Protein AF-A0A558FIU9-F1 (afdb_monomer)

Organism: Haloferax volcanii (NCBI:txid2246)

Radius of gyration: 26.73 Å; Cα contacts (8 Å, |Δi|>4): 452; chains: 1; bounding box: 70×41×81 Å

Foldseek 3Di:
DFQKWWFQFWAKDFPCPDPVVVVVPDPRPIDTLDGTDTDTHHPPDDDDDDDDPSNNPVVVLCCLLVVPPTPDTWMAGPNRIPNPDDPVRSVVVCLVPFDQDPQLPVVADQPDALQRLLLVCCVVVVPQLADPQAAEEEDEAEEDDDPVQEAEGEDSNCCLPQNDDPRYRYWYWYWYADQLDIDIDTPPQKDKDWDFDDDVSDTRHIYIYIYGNDDPVVSSLSSSCVLCVVLPHHSVSNRPGPVVDDSSSVSSSSVSSSVSD

pLDDT: mean 88.23, std 10.39, range [52.72, 97.94]

Secondary structure (DSSP, 8-state):
-EEEEEEEEEEEEE----TTTTTTT----EEEEEEEEEEEEETT--------TTSSHHHHHHHHTTSS--SEEEEEETTEESTT--HHHHHHHGGG-----S-GGGGS-TTS-HHHHHHHHHHHTT--SS-TTPEEEEEEEEESS-GGGEEEEE-GGGHHHH--BTTEEEEEEEEEEETTEEEEE--TTEEEEEEEEEETTEEEEEEEEEEE-S-HHHHHHHHHHHHHHHTT--GGGTT--GGGS-HHHHHHHHHHHHTT-

Mean predicted aligned error: 9.6 Å

Sequence (261 aa):
TPLLEVDGMQKYYEQADGILDRFLGADDRSVKAVDGVDFTVYEGETLGLVGESGCGKSTAGRSLLHLTPPTGGRVVFSGTDLSGLDSDELRAMRRDMQMIFQDPMSSLDPRMTVGQTIREPLDVHDLPESDPNVRGEADVTVTGIDAERVSVTASDEIDAIVGSSNGVATAAVTVTVADGEVDVAVEERLRTEVEVEREGDVVSGVTVRVTPGDSTSERRRRRVHQLLDAVGLETGQYDRYPHELSGGQRQRVGIARALAV

Solvent-accessible surface area (backbone atoms only — not comparable to full-atom values): 14950 Å² total; per-residue (Å²): 122,59,39,34,42,33,44,44,31,20,32,65,42,78,58,81,62,53,83,69,40,71,72,68,71,60,76,83,57,60,46,73,43,33,80,54,46,70,53,74,41,45,78,95,62,84,88,84,91,83,76,64,91,86,68,19,65,72,56,48,60,35,26,72,72,54,76,46,65,55,74,38,60,43,41,29,48,74,82,41,63,56,83,80,49,54,76,67,56,49,54,59,57,43,53,82,53,73,76,83,59,97,63,40,61,85,71,59,62,76,88,37,28,48,41,53,56,31,36,44,52,30,68,76,65,69,50,71,59,34,62,90,76,33,42,31,36,61,50,76,46,67,41,74,59,65,61,94,37,50,48,74,47,33,38,42,55,32,30,65,75,73,36,69,57,97,47,35,14,66,43,60,34,39,40,39,37,56,98,68,42,80,50,76,48,60,57,93,59,49,35,78,48,77,49,76,42,64,63,85,77,43,74,66,33,39,40,38,41,38,36,59,52,62,51,73,70,56,38,45,52,48,44,40,41,52,36,32,48,76,56,74,40,65,67,88,47,35,81,36,39,59,88,82,46,54,74,71,56,42,43,34,48,39,50,29,30,47,71,48,92

Nearest PDB structures (foldseek):
  8j5t-assembly1_D  TM=8.531E-01  e=6.071E-10  Mycobacterium tuberculosis H37Rv
  5lj9-assembly3_C  TM=8.858E-01  e=1.096E-09  Escherichia coli K-12
  6cvl-assembly1_C  TM=9.078E-01  e=3.789E-09  Escherichia coli K-12
  7v8i-assembly1_F  TM=8.506E-01  e=2.662E-08  Escherichia coli K-12
  5lj7-assembly1_B  TM=8.501E-01  e=9.202E-08  Aggregatibacter actinomycetemcomitans

Structure (mmCIF, N/CA/C/O backbone):
data_AF-A0A558FIU9-F1
#
_entry.id   AF-A0A558FIU9-F1
#
loop_
_atom_site.group_PDB
_atom_site.id
_atom_site.type_symbol
_atom_site.label_atom_id
_atom_site.label_alt_id
_atom_site.label_comp_id
_atom_site.label_asym_id
_atom_site.label_entity_id
_atom_site.label_seq_id
_atom_site.pdbx_PDB_ins_code
_atom_site.Cartn_x
_atom_site.Cartn_y
_atom_site.Cartn_z
_atom_site.occupancy
_atom_site.B_iso_or_equiv
_atom_site.auth_seq_id
_atom_site.auth_comp_id
_atom_site.auth_asym_id
_atom_site.auth_atom_id
_atom_site.pdbx_PDB_model_num
ATOM 1 N N . THR A 1 1 ? 0.884 -21.248 -12.546 1.00 86.44 1 THR A N 1
ATOM 2 C CA . THR A 1 1 ? 1.107 -20.646 -13.880 1.00 86.44 1 THR A CA 1
ATOM 3 C C . THR A 1 1 ? 2.274 -19.688 -13.772 1.00 86.44 1 THR A C 1
ATOM 5 O O . THR A 1 1 ? 2.570 -19.284 -12.650 1.00 86.44 1 THR A O 1
ATOM 8 N N . PRO A 1 2 ? 2.989 -19.378 -14.860 1.00 94.62 2 PRO A N 1
ATOM 9 C CA . PRO A 1 2 ? 3.995 -18.323 -14.833 1.00 94.62 2 PRO A CA 1
ATOM 10 C C . PRO A 1 2 ? 3.417 -16.981 -14.379 1.00 94.62 2 PRO A C 1
ATOM 12 O O . PRO A 1 2 ? 2.263 -16.675 -14.683 1.00 94.62 2 PRO A O 1
ATOM 15 N N . LEU A 1 3 ? 4.225 -16.191 -13.672 1.00 95.75 3 LEU A N 1
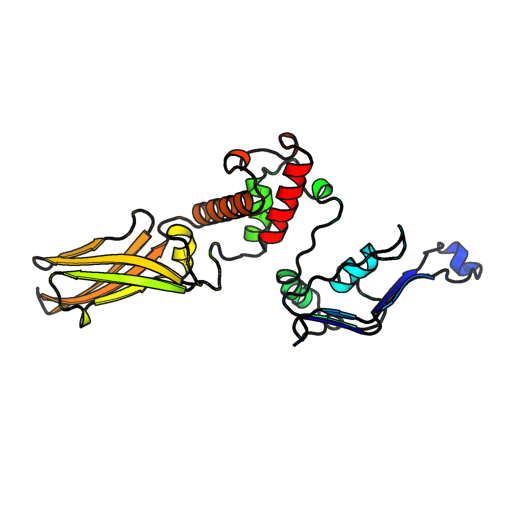ATOM 16 C CA . LEU A 1 3 ? 3.906 -14.799 -13.357 1.00 95.75 3 LEU A CA 1
ATOM 17 C C . LEU A 1 3 ? 4.276 -13.887 -14.534 1.00 95.75 3 LEU A C 1
ATOM 19 O O . LEU A 1 3 ? 3.525 -12.977 -14.868 1.00 95.75 3 LEU A O 1
ATOM 23 N N . LEU A 1 4 ? 5.418 -14.146 -15.176 1.00 96.62 4 LEU A N 1
ATOM 24 C CA . LEU A 1 4 ? 5.911 -13.400 -16.333 1.00 96.62 4 LEU A CA 1
ATOM 25 C C . LEU A 1 4 ? 6.386 -14.374 -17.415 1.00 96.62 4 LEU A C 1
ATOM 27 O O . LEU A 1 4 ? 7.194 -15.258 -17.131 1.00 96.62 4 LEU A O 1
ATOM 31 N N . GLU A 1 5 ? 5.940 -14.174 -18.651 1.00 97.31 5 GLU A N 1
ATOM 32 C CA . GLU A 1 5 ? 6.426 -14.881 -19.842 1.00 97.31 5 GLU A CA 1
ATOM 33 C C . GLU A 1 5 ? 6.885 -13.857 -20.880 1.00 97.31 5 GLU A C 1
ATOM 35 O O . GLU A 1 5 ? 6.201 -12.866 -21.147 1.00 97.31 5 GLU A O 1
ATOM 40 N N . VAL A 1 6 ? 8.070 -14.074 -21.440 1.00 97.25 6 VAL A N 1
ATOM 41 C CA . VAL A 1 6 ? 8.692 -13.198 -22.429 1.00 97.25 6 VAL A CA 1
ATOM 42 C C . VAL A 1 6 ? 9.087 -14.061 -23.612 1.00 97.25 6 VAL A C 1
ATOM 44 O O . VAL A 1 6 ? 9.920 -14.949 -23.447 1.00 97.25 6 VAL A O 1
ATOM 47 N N . ASP A 1 7 ? 8.509 -13.775 -24.778 1.00 96.75 7 ASP A N 1
ATOM 48 C CA . ASP A 1 7 ? 8.719 -14.542 -26.007 1.00 96.75 7 ASP A CA 1
ATOM 49 C C . ASP A 1 7 ? 9.281 -13.624 -27.098 1.00 96.75 7 ASP A C 1
ATOM 51 O O . ASP A 1 7 ? 8.610 -12.700 -27.575 1.00 96.75 7 ASP A O 1
ATOM 55 N N . GLY A 1 8 ? 10.528 -13.860 -27.497 1.00 97.00 8 GLY A N 1
ATOM 56 C CA . GLY A 1 8 ? 11.208 -13.160 -28.579 1.00 97.00 8 GLY A CA 1
ATOM 57 C C . GLY A 1 8 ? 11.239 -11.640 -28.418 1.00 97.00 8 GLY A C 1
ATOM 58 O O . GLY A 1 8 ? 11.217 -10.930 -29.425 1.00 97.00 8 GLY A O 1
ATOM 59 N N . MET A 1 9 ? 11.259 -11.113 -27.186 1.00 96.56 9 MET A N 1
ATOM 60 C CA . MET A 1 9 ? 11.147 -9.670 -26.953 1.00 96.56 9 MET A CA 1
ATOM 61 C C . MET A 1 9 ? 12.322 -8.925 -27.591 1.00 96.56 9 MET A C 1
ATOM 63 O O . MET A 1 9 ? 13.493 -9.244 -27.374 1.00 96.56 9 MET A O 1
ATOM 67 N N . GLN A 1 10 ? 12.000 -7.890 -28.362 1.00 96.31 10 GLN A N 1
ATOM 68 C CA . GLN A 1 10 ? 12.958 -7.045 -29.063 1.00 96.31 10 GLN A CA 1
ATOM 69 C C . GLN A 1 10 ? 12.743 -5.584 -28.695 1.00 96.31 10 GLN A C 1
ATOM 71 O O . GLN A 1 10 ? 11.614 -5.111 -28.573 1.00 96.31 10 GLN A O 1
ATOM 76 N N . LYS A 1 11 ? 13.839 -4.838 -28.579 1.00 95.38 11 LYS A N 1
ATOM 77 C CA . LYS A 1 11 ? 13.802 -3.382 -28.517 1.00 95.38 11 LYS A CA 1
ATOM 78 C C . LYS A 1 11 ? 14.950 -2.799 -29.311 1.00 95.38 11 LYS A C 1
ATOM 80 O O . LYS A 1 11 ? 16.101 -2.813 -28.868 1.00 95.38 11 LYS A O 1
ATOM 85 N N . TYR A 1 12 ? 14.616 -2.244 -30.465 1.00 93.94 12 TYR A N 1
ATOM 86 C CA . TYR A 1 12 ? 15.553 -1.513 -31.304 1.00 93.94 12 TYR A CA 1
ATOM 87 C C . TYR A 1 12 ? 15.286 -0.009 -31.205 1.00 93.94 12 TYR A C 1
ATOM 89 O O . TYR A 1 12 ? 14.144 0.427 -31.043 1.00 93.94 12 TYR A O 1
ATOM 97 N N . TYR A 1 13 ? 16.353 0.781 -31.259 1.00 89.88 13 TYR A N 1
ATOM 98 C CA . TYR A 1 13 ? 16.284 2.235 -31.329 1.00 89.88 13 TYR A CA 1
ATOM 99 C C . TYR A 1 13 ? 16.812 2.694 -32.677 1.00 89.88 13 TYR A C 1
ATOM 101 O O . TYR A 1 13 ? 17.910 2.311 -33.077 1.00 89.88 13 TYR A O 1
ATOM 109 N N . GLU A 1 14 ? 16.050 3.538 -33.357 1.00 81.62 14 GLU A N 1
ATOM 110 C CA . GLU A 1 14 ? 16.531 4.233 -34.543 1.00 81.62 14 GLU A CA 1
ATOM 111 C C . GLU A 1 14 ? 17.483 5.343 -34.094 1.00 81.62 14 GLU A C 1
ATOM 113 O O . GLU A 1 14 ? 17.124 6.207 -33.287 1.00 81.62 14 GLU A O 1
ATOM 118 N N . GLN A 1 15 ? 18.721 5.312 -34.583 1.00 66.38 15 GLN A N 1
ATOM 119 C CA . GLN A 1 15 ? 19.603 6.459 -34.462 1.00 66.38 15 GLN A CA 1
ATOM 120 C C . GLN A 1 15 ? 19.112 7.476 -35.490 1.00 66.38 15 GLN A C 1
ATOM 122 O O . GLN A 1 15 ? 19.323 7.307 -36.685 1.00 66.38 15 GLN A O 1
ATOM 127 N N . ALA A 1 16 ? 18.368 8.484 -35.033 1.00 53.09 16 ALA A N 1
ATOM 128 C CA . ALA A 1 16 ? 17.904 9.562 -35.891 1.00 53.09 16 ALA A CA 1
ATOM 129 C C . ALA A 1 16 ? 19.104 10.402 -36.350 1.00 53.09 16 ALA A C 1
ATOM 131 O O . ALA A 1 16 ? 19.407 11.445 -35.772 1.00 53.09 16 ALA A O 1
ATOM 132 N N . ASP A 1 17 ? 19.780 9.948 -37.396 1.00 52.72 17 ASP A N 1
ATOM 133 C CA . ASP A 1 17 ? 20.582 10.824 -38.226 1.00 52.72 17 ASP A CA 1
ATOM 134 C C . ASP A 1 17 ? 19.582 11.762 -38.939 1.00 52.72 17 ASP A C 1
ATOM 136 O O . ASP A 1 17 ? 18.558 11.332 -39.479 1.00 52.72 17 ASP A O 1
ATOM 140 N N . GLY A 1 18 ? 19.772 13.077 -38.780 1.00 59.41 18 GLY A N 1
ATOM 141 C CA . GLY A 1 18 ? 18.768 14.098 -39.103 1.00 59.41 18 GLY A CA 1
ATOM 142 C C . GLY A 1 18 ? 18.252 14.058 -40.550 1.00 59.41 18 GLY A C 1
ATOM 143 O O . GLY A 1 18 ? 18.749 13.334 -41.403 1.00 59.41 18 GLY A O 1
ATOM 144 N N . ILE A 1 19 ? 17.271 14.913 -40.865 1.00 58.56 19 ILE A N 1
ATOM 145 C CA . ILE A 1 19 ? 16.606 15.002 -42.189 1.00 58.56 19 ILE A CA 1
ATOM 146 C C . ILE A 1 19 ? 17.603 15.037 -43.375 1.00 58.56 19 ILE A C 1
ATOM 148 O O . ILE A 1 19 ? 17.280 14.567 -44.463 1.00 58.56 19 ILE A O 1
ATOM 152 N N . LEU A 1 20 ? 18.815 15.561 -43.156 1.00 58.09 20 LEU A N 1
ATOM 153 C CA . LEU A 1 20 ? 19.912 15.615 -44.127 1.00 58.09 20 LEU A CA 1
ATOM 154 C C . LEU A 1 20 ? 20.539 14.246 -44.461 1.00 58.09 20 LEU A C 1
ATOM 156 O O . LEU A 1 20 ? 20.855 14.017 -45.624 1.00 58.09 20 LEU A O 1
ATOM 160 N N . ASP A 1 21 ? 20.683 13.333 -43.497 1.00 56.09 21 ASP A N 1
ATOM 161 C CA . ASP A 1 21 ? 21.307 12.013 -43.712 1.00 56.09 21 ASP A CA 1
ATOM 162 C C . ASP A 1 21 ? 20.339 11.028 -44.381 1.00 56.09 21 ASP A C 1
ATOM 164 O O . ASP A 1 21 ? 20.722 10.254 -45.261 1.00 56.09 21 ASP A O 1
ATOM 168 N N . ARG A 1 22 ? 19.038 11.167 -44.084 1.00 56.19 22 ARG A N 1
ATOM 169 C CA . ARG A 1 22 ? 17.954 10.454 -44.782 1.00 56.19 22 ARG A CA 1
ATOM 170 C C . ARG A 1 22 ? 17.906 10.790 -46.283 1.00 56.19 22 ARG A C 1
ATOM 172 O O . ARG A 1 22 ? 17.421 9.993 -47.079 1.00 56.19 22 ARG A O 1
ATOM 179 N N . PHE A 1 23 ? 18.420 11.961 -46.673 1.00 55.62 23 PHE A N 1
ATOM 180 C CA . PHE A 1 23 ? 18.530 12.399 -48.069 1.00 55.62 23 PHE A CA 1
ATOM 181 C C . PHE A 1 23 ? 19.811 11.897 -48.762 1.00 55.62 23 PHE A C 1
ATOM 183 O O . PHE A 1 23 ? 19.876 11.892 -49.990 1.00 55.62 23 PHE A O 1
ATOM 190 N N . LEU A 1 24 ? 20.822 11.474 -47.993 1.00 58.78 24 LEU A N 1
ATOM 191 C CA . LEU A 1 24 ? 22.137 11.051 -48.491 1.00 58.78 24 LEU A CA 1
ATOM 192 C C . LEU A 1 24 ? 22.348 9.528 -48.481 1.00 58.78 24 LEU A C 1
ATOM 194 O O . LEU A 1 24 ? 23.422 9.066 -48.859 1.00 58.78 24 LEU A O 1
ATOM 198 N N . GLY A 1 25 ? 21.322 8.743 -48.136 1.00 53.69 25 GLY A N 1
ATOM 199 C CA . GLY A 1 25 ? 21.377 7.280 -48.210 1.00 53.69 25 GLY A CA 1
ATOM 200 C C . GLY A 1 25 ? 22.312 6.647 -47.179 1.00 53.69 25 GLY A C 1
ATOM 201 O O . GLY A 1 25 ? 22.862 5.581 -47.445 1.00 53.69 25 GLY A O 1
ATOM 202 N N . ALA A 1 26 ? 22.515 7.298 -46.029 1.00 53.75 26 ALA A N 1
ATOM 203 C CA . ALA A 1 26 ? 23.184 6.671 -44.898 1.00 53.75 26 ALA A CA 1
ATOM 204 C C . ALA A 1 26 ? 22.306 5.523 -44.369 1.00 53.75 26 ALA A C 1
ATOM 206 O O . ALA A 1 26 ? 21.113 5.717 -44.135 1.00 53.75 26 ALA A O 1
ATOM 207 N N . ASP A 1 27 ? 22.890 4.329 -44.229 1.00 54.09 27 ASP A N 1
ATOM 208 C CA . ASP A 1 27 ? 22.218 3.152 -43.675 1.00 54.09 27 ASP A CA 1
ATOM 209 C C . ASP A 1 27 ? 21.568 3.496 -42.324 1.00 54.09 27 ASP A C 1
ATOM 211 O O . ASP A 1 27 ? 22.232 4.053 -41.447 1.00 54.09 27 ASP A O 1
ATOM 215 N N . ASP A 1 28 ? 20.287 3.146 -42.151 1.00 54.53 28 ASP A N 1
ATOM 216 C CA . ASP A 1 28 ? 19.560 3.241 -40.879 1.00 54.53 28 ASP A CA 1
ATOM 217 C C . ASP A 1 28 ? 20.324 2.441 -39.814 1.00 54.53 28 ASP A C 1
ATOM 219 O O . ASP A 1 28 ? 20.193 1.218 -39.685 1.00 54.53 28 ASP A O 1
ATOM 223 N N . ARG A 1 29 ? 21.180 3.116 -39.045 1.00 58.88 29 ARG A N 1
ATOM 224 C CA . ARG A 1 29 ? 21.946 2.491 -37.965 1.00 58.88 29 ARG A CA 1
ATOM 225 C C . ARG A 1 29 ? 21.014 2.267 -36.778 1.00 58.88 29 ARG A C 1
ATOM 227 O O . ARG A 1 29 ? 20.998 3.025 -35.814 1.00 58.88 29 ARG A O 1
ATOM 234 N N . SER A 1 30 ? 20.206 1.211 -36.847 1.00 71.88 30 SER A N 1
ATOM 235 C CA . SER A 1 30 ? 19.377 0.779 -35.724 1.00 71.88 30 SER A CA 1
ATOM 236 C C . SER A 1 30 ? 20.257 0.168 -34.630 1.00 71.88 30 SER A C 1
ATOM 238 O O . SER A 1 30 ? 20.997 -0.789 -34.878 1.00 71.88 30 SER A O 1
ATOM 240 N N . VAL A 1 31 ? 20.163 0.679 -33.405 1.00 87.00 31 VAL A N 1
ATOM 241 C CA . VAL A 1 31 ? 20.814 0.084 -32.235 1.00 87.00 31 VAL A CA 1
ATOM 242 C C . VAL A 1 31 ? 19.902 -0.995 -31.667 1.00 87.00 31 VAL A C 1
ATOM 244 O O . VAL A 1 31 ? 18.823 -0.707 -31.144 1.00 87.00 31 VAL A O 1
ATOM 247 N N . LYS A 1 32 ? 20.354 -2.247 -31.734 1.00 91.38 32 LYS A N 1
ATOM 248 C CA . LYS A 1 32 ? 19.662 -3.386 -31.132 1.00 91.38 32 LYS A CA 1
ATOM 249 C C . LYS A 1 32 ? 19.936 -3.447 -29.631 1.00 91.38 32 LYS A C 1
ATOM 251 O O . LYS A 1 32 ? 20.933 -4.018 -29.203 1.00 91.38 32 LYS A O 1
ATOM 256 N N . ALA A 1 33 ? 19.077 -2.829 -28.828 1.00 93.06 33 ALA A N 1
ATOM 257 C CA . ALA A 1 33 ? 19.259 -2.807 -27.378 1.00 93.06 33 ALA A CA 1
ATOM 258 C C . ALA A 1 33 ? 18.770 -4.094 -26.696 1.00 93.06 33 ALA A C 1
ATOM 260 O O . ALA A 1 33 ? 19.326 -4.486 -25.676 1.00 93.06 33 ALA A O 1
ATOM 261 N N . VAL A 1 34 ? 17.750 -4.749 -27.252 1.00 95.12 34 VAL A N 1
ATOM 262 C CA . VAL A 1 34 ? 17.312 -6.103 -26.881 1.00 95.12 34 VAL A CA 1
ATOM 263 C C . VAL A 1 34 ? 16.971 -6.841 -28.171 1.00 95.12 34 VAL A C 1
ATOM 265 O O . VAL A 1 34 ? 16.271 -6.272 -29.009 1.00 95.12 34 VAL A O 1
ATOM 268 N N . ASP A 1 35 ? 17.462 -8.067 -28.350 1.00 95.62 35 ASP A N 1
ATOM 269 C CA . ASP A 1 35 ? 17.324 -8.814 -29.605 1.00 95.62 35 ASP A CA 1
ATOM 270 C C . ASP A 1 35 ? 16.856 -10.256 -29.368 1.00 95.62 35 ASP A C 1
ATOM 272 O O . ASP A 1 35 ? 17.677 -11.160 -29.259 1.00 95.62 35 ASP A O 1
ATOM 276 N N . GLY A 1 36 ? 15.538 -10.454 -29.270 1.00 95.00 36 GLY A N 1
ATOM 277 C CA . GLY A 1 36 ? 14.917 -11.781 -29.244 1.00 95.00 36 GLY A CA 1
ATOM 278 C C . GLY A 1 36 ? 15.196 -12.548 -27.956 1.00 95.00 36 GLY A C 1
ATOM 279 O O . GLY A 1 36 ? 15.758 -13.635 -28.009 1.00 95.00 36 GLY A O 1
ATOM 280 N N . VAL A 1 37 ? 14.862 -11.960 -26.801 1.00 95.69 37 VAL A N 1
ATOM 281 C CA . VAL A 1 37 ? 15.047 -12.628 -25.502 1.00 95.69 37 VAL A CA 1
ATOM 282 C C . VAL A 1 37 ? 13.814 -13.437 -25.109 1.00 95.69 37 VAL A C 1
ATOM 284 O O . VAL A 1 37 ? 12.695 -12.933 -25.211 1.00 95.69 37 VAL A O 1
ATOM 287 N N . ASP A 1 38 ? 14.054 -14.651 -24.609 1.00 96.62 38 ASP A N 1
ATOM 288 C CA . ASP A 1 38 ? 13.037 -15.594 -24.145 1.00 96.62 38 ASP A CA 1
ATOM 289 C C . ASP A 1 38 ? 13.315 -15.998 -22.695 1.00 96.62 38 ASP A C 1
ATOM 291 O O . ASP A 1 38 ? 14.415 -16.468 -22.384 1.00 96.62 38 ASP A O 1
ATOM 295 N N . PHE A 1 39 ? 12.344 -15.816 -21.799 1.00 96.69 39 PHE A N 1
ATOM 296 C CA . PHE A 1 39 ? 12.414 -16.349 -20.436 1.00 96.69 39 PHE A CA 1
ATOM 297 C C . PHE A 1 39 ? 11.054 -16.328 -19.733 1.00 96.69 39 PHE A C 1
ATOM 299 O O . PHE A 1 39 ? 10.122 -15.627 -20.125 1.00 96.69 39 PHE A O 1
ATOM 306 N N . THR A 1 40 ? 10.975 -17.074 -18.636 1.00 97.38 40 THR A N 1
ATOM 307 C CA . THR A 1 40 ? 9.788 -17.191 -17.791 1.00 97.38 40 THR A CA 1
ATOM 308 C C . THR A 1 40 ? 10.181 -16.970 -16.336 1.00 97.38 40 THR A C 1
ATOM 310 O O . THR A 1 40 ? 11.264 -17.390 -15.933 1.00 97.38 40 THR A O 1
ATOM 313 N N . VAL A 1 41 ? 9.314 -16.327 -15.555 1.00 96.94 41 VAL A N 1
ATOM 314 C CA . VAL A 1 41 ? 9.465 -16.175 -14.101 1.00 96.94 41 VAL A CA 1
ATOM 315 C C . VAL A 1 41 ? 8.198 -16.680 -13.425 1.00 96.94 41 VAL A C 1
ATOM 317 O O . VAL A 1 41 ? 7.089 -16.278 -13.788 1.00 96.94 41 VAL A O 1
ATOM 320 N N . TYR A 1 42 ? 8.355 -17.567 -12.448 1.00 97.00 42 TYR A N 1
ATOM 321 C CA . TYR A 1 42 ? 7.253 -18.087 -11.641 1.00 97.00 42 TYR A CA 1
ATOM 322 C C . TYR A 1 42 ? 7.047 -17.266 -10.364 1.00 97.00 42 TYR A C 1
ATOM 324 O O . TYR A 1 42 ? 7.919 -16.524 -9.916 1.00 97.00 42 TYR A O 1
ATOM 332 N N . GLU A 1 43 ? 5.871 -17.397 -9.757 1.00 94.25 43 GLU A N 1
ATOM 333 C CA . GLU A 1 43 ? 5.586 -16.773 -8.465 1.00 94.25 43 GLU A CA 1
ATOM 334 C C . GLU A 1 43 ? 6.579 -17.250 -7.388 1.00 94.25 43 GLU A C 1
ATOM 336 O O . GLU A 1 43 ? 6.896 -18.437 -7.294 1.00 94.25 43 GLU A O 1
ATOM 341 N N . GLY A 1 44 ? 7.107 -16.310 -6.599 1.00 92.81 44 GLY A N 1
ATOM 342 C CA . GLY A 1 44 ? 8.146 -16.573 -5.595 1.00 92.81 44 GLY A CA 1
ATOM 343 C C . GLY A 1 44 ? 9.566 -16.736 -6.156 1.00 92.81 44 GLY A C 1
ATOM 344 O O . GLY A 1 44 ? 10.513 -16.879 -5.381 1.00 92.81 44 GLY A O 1
ATOM 345 N N . GLU A 1 45 ? 9.750 -16.691 -7.478 1.00 95.81 45 GLU A N 1
ATOM 346 C CA . GLU A 1 45 ? 11.065 -16.774 -8.110 1.00 95.81 45 GLU A CA 1
ATOM 347 C C . GLU A 1 45 ? 11.758 -15.405 -8.166 1.00 95.81 45 GLU A C 1
ATOM 349 O O . GLU A 1 45 ? 11.138 -14.364 -8.379 1.00 95.81 45 GLU A O 1
ATOM 354 N N . THR A 1 46 ? 13.081 -15.397 -7.993 1.00 94.44 46 THR A N 1
ATOM 355 C CA . THR A 1 46 ? 13.908 -14.195 -8.153 1.00 94.44 46 THR A CA 1
ATOM 356 C C . THR A 1 46 ? 14.797 -14.333 -9.383 1.00 94.44 46 THR A C 1
ATOM 358 O O . THR A 1 46 ? 15.715 -15.153 -9.399 1.00 94.44 46 THR A O 1
ATOM 361 N N . LEU A 1 47 ? 14.572 -13.488 -10.393 1.00 93.56 47 LEU A N 1
ATOM 362 C CA . LEU A 1 47 ? 15.390 -13.432 -11.605 1.00 93.56 47 LEU A CA 1
ATOM 363 C C . LEU A 1 47 ? 16.454 -12.328 -11.509 1.00 93.56 47 LEU A C 1
ATOM 365 O O . LEU A 1 47 ? 16.139 -11.149 -11.349 1.00 93.56 47 LEU A O 1
ATOM 369 N N . GLY A 1 48 ? 17.724 -12.702 -11.676 1.00 94.19 48 GLY A N 1
ATOM 370 C CA . GLY A 1 48 ? 18.842 -11.763 -11.782 1.00 94.19 48 GLY A CA 1
ATOM 371 C C . GLY A 1 48 ? 19.313 -11.587 -13.225 1.00 94.19 48 GLY A C 1
ATOM 372 O O . GLY A 1 48 ? 19.798 -12.538 -13.832 1.00 94.19 48 GLY A O 1
ATOM 373 N N . LEU A 1 49 ? 19.246 -10.363 -13.761 1.00 91.56 49 LEU A N 1
ATOM 374 C CA . LEU A 1 49 ? 19.793 -10.031 -15.082 1.00 91.56 49 LEU A CA 1
ATOM 375 C C . LEU A 1 49 ? 21.163 -9.348 -14.952 1.00 91.56 49 LEU A C 1
ATOM 377 O O . LEU A 1 49 ? 21.263 -8.200 -14.512 1.00 91.56 49 LEU A O 1
ATOM 381 N N . VAL A 1 50 ? 22.224 -10.038 -15.372 1.00 93.50 50 VAL A N 1
ATOM 382 C CA . VAL A 1 50 ? 23.617 -9.572 -15.264 1.00 93.50 50 VAL A CA 1
ATOM 383 C C . VAL A 1 50 ? 24.237 -9.407 -16.650 1.00 93.50 50 VAL A C 1
ATOM 385 O O . VAL A 1 50 ? 23.901 -10.115 -17.591 1.00 93.50 50 VAL A O 1
ATOM 388 N N . GLY A 1 51 ? 25.145 -8.444 -16.785 1.00 91.94 51 GLY A N 1
ATOM 389 C CA . GLY A 1 51 ? 25.878 -8.182 -18.020 1.00 91.94 51 GLY A CA 1
ATOM 390 C C . GLY A 1 51 ? 26.627 -6.856 -17.953 1.00 91.94 51 GLY A C 1
ATOM 391 O O . GLY A 1 51 ? 26.401 -6.052 -17.043 1.00 91.94 51 GLY A O 1
ATOM 392 N N . GLU A 1 52 ? 27.497 -6.602 -18.924 1.00 95.25 52 GLU A N 1
ATOM 393 C CA . GLU A 1 52 ? 28.332 -5.397 -18.987 1.00 95.25 52 GLU A CA 1
ATOM 394 C C . GLU A 1 52 ? 27.514 -4.100 -19.114 1.00 95.25 52 GLU A C 1
ATOM 396 O O . GLU A 1 52 ? 26.336 -4.101 -19.486 1.00 95.25 52 GLU A O 1
ATOM 401 N N . SER A 1 53 ? 28.113 -2.957 -18.772 1.00 90.50 53 SER A N 1
ATOM 402 C CA . SER A 1 53 ? 27.455 -1.661 -18.982 1.00 90.50 53 SER A CA 1
ATOM 403 C C . SER A 1 53 ? 27.098 -1.487 -20.463 1.00 90.50 53 SER A C 1
ATOM 405 O O . SER A 1 53 ? 27.919 -1.751 -21.332 1.00 90.50 53 SER A O 1
ATOM 407 N N . GLY A 1 54 ? 25.862 -1.076 -20.756 1.00 87.00 54 GLY A N 1
ATOM 408 C CA . GLY A 1 54 ? 25.389 -0.900 -22.133 1.00 87.00 54 GLY A CA 1
ATOM 409 C C . GLY A 1 54 ? 24.843 -2.154 -22.828 1.00 87.00 54 GLY A C 1
ATOM 410 O O . GLY A 1 54 ? 24.281 -2.020 -23.906 1.00 87.00 54 GLY A O 1
ATOM 411 N N . CYS A 1 55 ? 24.878 -3.344 -22.216 1.00 90.44 55 CYS A N 1
ATOM 412 C CA . CYS A 1 55 ? 24.361 -4.573 -22.846 1.00 90.44 55 CYS A CA 1
ATOM 413 C C . CYS A 1 55 ? 22.820 -4.685 -22.927 1.00 90.44 55 CYS A C 1
ATOM 415 O O . CYS A 1 55 ? 22.301 -5.754 -23.223 1.00 90.44 55 CYS A O 1
ATOM 417 N N . GLY A 1 56 ? 22.076 -3.619 -22.602 1.00 92.06 56 GLY A N 1
ATOM 418 C CA . GLY A 1 56 ? 20.614 -3.593 -22.747 1.00 92.06 56 GLY A CA 1
ATOM 419 C C . GLY A 1 56 ? 19.782 -3.917 -21.501 1.00 92.06 56 GLY A C 1
ATOM 420 O O . GLY A 1 56 ? 18.565 -3.817 -21.570 1.00 92.06 56 GLY A O 1
ATOM 421 N N . LYS A 1 57 ? 20.377 -4.217 -20.335 1.00 94.50 57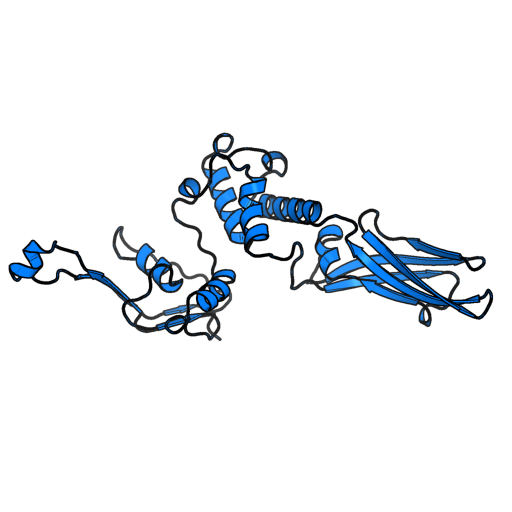 LYS A N 1
ATOM 422 C CA . LYS A 1 57 ? 19.628 -4.584 -19.102 1.00 94.50 57 LYS A CA 1
ATOM 423 C C . LYS A 1 57 ? 18.518 -3.601 -18.724 1.00 94.50 57 LYS A C 1
ATOM 425 O O . LYS A 1 57 ? 17.377 -3.993 -18.507 1.00 94.50 57 LYS A O 1
ATOM 430 N N . SER A 1 58 ? 18.850 -2.311 -18.659 1.00 92.00 58 SER A N 1
ATOM 431 C CA . SER A 1 58 ? 17.885 -1.267 -18.295 1.00 92.00 58 SER A CA 1
ATOM 432 C C . SER A 1 58 ? 16.818 -1.072 -19.372 1.00 92.00 58 SER A C 1
ATOM 434 O O . SER A 1 58 ? 15.702 -0.669 -19.056 1.00 92.00 58 SER A O 1
ATOM 436 N N . THR A 1 59 ? 17.149 -1.357 -20.635 1.00 93.88 59 THR A N 1
ATOM 437 C CA . THR A 1 59 ? 16.185 -1.363 -21.739 1.00 93.88 59 THR A CA 1
ATOM 438 C C . THR A 1 59 ? 15.241 -2.549 -21.616 1.00 93.88 59 THR A C 1
ATOM 440 O O . THR A 1 59 ? 14.033 -2.350 -21.690 1.00 93.88 59 THR A O 1
ATOM 443 N N . ALA A 1 60 ? 15.765 -3.751 -21.363 1.00 94.31 60 ALA A N 1
ATOM 444 C CA . ALA A 1 60 ? 14.970 -4.950 -21.131 1.00 94.31 60 ALA A CA 1
ATOM 445 C C . ALA A 1 60 ? 13.994 -4.727 -19.971 1.00 94.31 60 ALA A C 1
ATOM 447 O O . ALA A 1 60 ? 12.791 -4.803 -20.184 1.00 94.31 60 ALA A O 1
ATOM 448 N N . GLY A 1 61 ? 14.481 -4.304 -18.798 1.00 93.25 61 GLY A N 1
ATOM 449 C CA . GLY A 1 61 ? 13.631 -4.028 -17.633 1.00 93.25 61 GLY A CA 1
ATOM 450 C C . GLY A 1 61 ? 12.508 -3.019 -17.908 1.00 93.25 61 GLY A C 1
ATOM 451 O O . GLY A 1 61 ? 11.362 -3.262 -17.551 1.00 93.25 61 GLY A O 1
ATOM 452 N N . ARG A 1 62 ? 12.796 -1.911 -18.607 1.00 93.12 62 ARG A N 1
ATOM 453 C CA . ARG A 1 62 ? 11.762 -0.927 -18.992 1.00 93.12 62 ARG A CA 1
ATOM 454 C C . ARG A 1 62 ? 10.788 -1.451 -20.050 1.00 93.12 62 ARG A C 1
ATOM 456 O O . ARG A 1 62 ? 9.637 -1.017 -20.064 1.00 93.12 62 ARG A O 1
ATOM 463 N N . SER A 1 63 ? 11.245 -2.333 -20.935 1.00 94.06 63 SER A N 1
ATOM 464 C CA . SER A 1 63 ? 1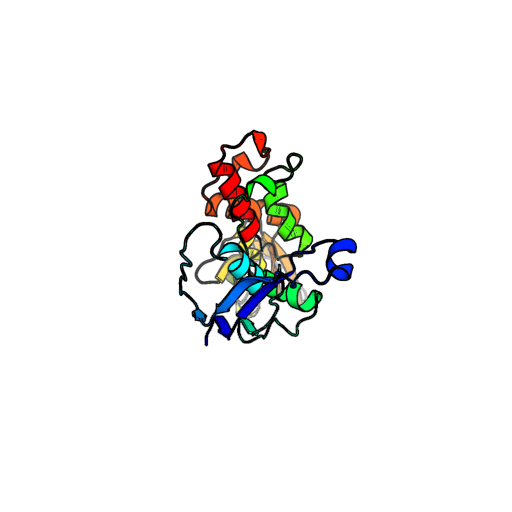0.417 -2.912 -22.000 1.00 94.06 63 SER A CA 1
ATOM 465 C C . SER A 1 63 ? 9.438 -3.945 -21.452 1.00 94.06 63 SER A C 1
ATOM 467 O O . SER A 1 63 ? 8.283 -3.935 -21.862 1.00 94.06 63 SER A O 1
ATOM 469 N N . LEU A 1 64 ? 9.849 -4.736 -20.452 1.00 93.06 64 LEU A N 1
ATOM 470 C CA . LEU A 1 64 ? 8.962 -5.664 -19.735 1.00 93.06 64 LEU A CA 1
ATOM 471 C C . LEU A 1 64 ? 7.740 -4.942 -19.153 1.00 93.06 64 LEU A C 1
ATOM 473 O O . LEU A 1 64 ? 6.612 -5.393 -19.300 1.00 93.06 64 LEU A O 1
ATOM 477 N N . LEU A 1 65 ? 7.961 -3.765 -18.563 1.00 90.94 65 LEU A N 1
ATOM 478 C CA . LEU A 1 65 ? 6.911 -2.936 -17.960 1.00 90.94 65 LEU A CA 1
ATOM 479 C C . LEU A 1 65 ? 6.153 -2.049 -18.967 1.00 90.94 65 LEU A C 1
ATOM 481 O O . LEU A 1 65 ? 5.364 -1.182 -18.572 1.00 90.94 65 LEU A O 1
ATOM 485 N N . HIS A 1 66 ? 6.453 -2.179 -20.264 1.00 92.06 66 HIS A N 1
ATOM 486 C CA . HIS A 1 66 ? 5.937 -1.306 -21.322 1.00 92.06 66 HIS A CA 1
ATOM 487 C C . HIS A 1 66 ? 6.145 0.198 -21.041 1.00 92.06 66 HIS A C 1
ATOM 489 O O . HIS A 1 66 ? 5.383 1.042 -21.510 1.00 92.06 66 HIS A O 1
ATOM 495 N N . LEU A 1 67 ? 7.182 0.571 -20.279 1.00 90.00 67 LEU A N 1
ATOM 496 C CA . LEU A 1 67 ? 7.613 1.972 -20.128 1.00 90.00 67 LEU A CA 1
ATOM 497 C C . LEU A 1 67 ? 8.356 2.447 -21.376 1.00 90.00 67 LEU A C 1
ATOM 499 O O . LEU A 1 67 ? 8.376 3.627 -21.717 1.00 90.00 67 LEU A O 1
ATOM 503 N N . THR A 1 68 ? 8.992 1.507 -22.066 1.00 91.19 68 THR A N 1
ATOM 504 C CA . THR A 1 68 ? 9.491 1.692 -23.419 1.00 91.19 68 THR A CA 1
ATOM 505 C C . THR A 1 68 ? 9.032 0.489 -24.231 1.00 91.19 68 THR A C 1
ATOM 507 O O . THR A 1 68 ? 9.691 -0.542 -24.162 1.00 91.19 68 THR A O 1
ATOM 510 N N . PRO A 1 69 ? 7.911 0.590 -24.964 1.00 91.81 69 PRO A N 1
ATOM 511 C CA . PRO A 1 69 ? 7.301 -0.561 -25.617 1.00 91.81 69 PRO A CA 1
ATOM 512 C C . PRO A 1 69 ? 8.300 -1.345 -26.485 1.00 91.81 69 PRO A C 1
ATOM 514 O O . PRO A 1 69 ? 9.104 -0.702 -27.189 1.00 91.81 69 PRO A O 1
ATOM 517 N N . PRO A 1 70 ? 8.268 -2.692 -26.440 1.00 95.00 70 PRO A N 1
ATOM 518 C CA . PRO A 1 70 ? 9.029 -3.540 -27.351 1.00 95.00 70 PRO A CA 1
ATOM 519 C C . PRO A 1 70 ? 8.765 -3.168 -28.816 1.00 95.00 70 PRO A C 1
ATOM 521 O O . PRO A 1 70 ? 7.678 -2.725 -29.175 1.00 95.00 70 PRO A O 1
ATOM 524 N N . THR A 1 71 ? 9.767 -3.334 -29.677 1.00 94.50 71 THR A N 1
ATOM 525 C CA . THR A 1 71 ? 9.601 -3.233 -31.140 1.00 94.50 71 THR A CA 1
ATOM 526 C C . THR A 1 71 ? 9.116 -4.542 -31.763 1.00 94.50 71 THR A C 1
ATOM 528 O O . THR A 1 71 ? 8.706 -4.545 -32.918 1.00 94.50 71 THR A O 1
ATOM 531 N N . GLY A 1 72 ? 9.180 -5.644 -31.017 1.00 94.69 72 GLY A N 1
ATOM 532 C CA . GLY A 1 72 ? 8.738 -6.969 -31.436 1.00 94.69 72 GLY A CA 1
ATOM 533 C C . GLY A 1 72 ? 8.731 -7.949 -30.263 1.00 94.69 72 GLY A C 1
ATOM 534 O O . GLY A 1 72 ? 9.226 -7.628 -29.176 1.00 94.69 72 GLY A O 1
ATOM 535 N N . GLY A 1 73 ? 8.182 -9.138 -30.504 1.00 94.69 73 GLY A N 1
ATOM 536 C CA . GLY A 1 73 ? 7.965 -10.157 -29.477 1.00 94.69 73 GLY A CA 1
ATOM 537 C C . GLY A 1 73 ? 6.745 -9.874 -28.602 1.00 94.69 73 GLY A C 1
ATOM 538 O O . GLY A 1 73 ? 5.913 -9.031 -28.938 1.00 94.69 73 GLY A O 1
ATOM 539 N N . ARG A 1 74 ? 6.645 -10.605 -27.492 1.00 95.12 74 ARG A N 1
ATOM 540 C CA . ARG A 1 74 ? 5.488 -10.612 -26.592 1.00 95.12 74 ARG A CA 1
ATOM 541 C C . ARG A 1 74 ? 5.933 -10.600 -25.133 1.00 95.12 74 ARG A C 1
ATOM 543 O O . ARG A 1 74 ? 6.934 -11.222 -24.782 1.00 95.12 74 ARG A O 1
ATOM 550 N N . VAL A 1 75 ? 5.173 -9.905 -24.287 1.00 96.19 75 VAL A N 1
ATOM 551 C CA . VAL A 1 75 ? 5.341 -9.932 -22.826 1.00 96.19 75 VAL A CA 1
ATOM 552 C C . VAL A 1 75 ? 3.985 -10.206 -22.193 1.00 96.19 75 VAL A C 1
ATOM 554 O O . VAL A 1 75 ? 3.047 -9.437 -22.391 1.00 96.19 75 VAL A O 1
ATOM 557 N N . VAL A 1 76 ? 3.891 -11.283 -21.421 1.00 96.06 76 VAL A N 1
ATOM 558 C CA . VAL A 1 76 ? 2.686 -11.694 -20.697 1.00 96.06 76 VAL A CA 1
ATOM 559 C C . VAL A 1 76 ? 2.941 -11.573 -19.207 1.00 96.06 76 VAL A C 1
ATOM 561 O O . VAL A 1 76 ? 3.903 -12.147 -18.705 1.00 96.06 76 VAL A O 1
ATOM 564 N N . PHE A 1 77 ? 2.071 -10.868 -18.493 1.00 95.94 77 PHE A N 1
ATOM 565 C CA . PHE A 1 77 ? 2.121 -10.754 -17.039 1.00 95.94 77 PHE A CA 1
ATOM 566 C C . PHE A 1 77 ? 0.804 -11.239 -16.432 1.00 95.94 77 PHE A C 1
ATOM 568 O O . PHE A 1 77 ? -0.269 -10.812 -16.857 1.00 95.94 77 PHE A O 1
ATOM 575 N N . SER A 1 78 ? 0.879 -12.160 -15.469 1.00 94.00 78 SER A N 1
ATOM 576 C CA . SER A 1 78 ? -0.277 -12.792 -14.812 1.00 94.00 78 SER A CA 1
ATOM 577 C C . SER A 1 78 ? -1.325 -13.336 -15.798 1.00 94.00 78 SER A C 1
ATOM 579 O O . SER A 1 78 ? -2.527 -13.248 -15.569 1.00 94.00 78 SER A O 1
ATOM 581 N N . GLY A 1 79 ? -0.865 -13.894 -16.925 1.00 94.00 79 GLY A N 1
ATOM 582 C CA . GLY A 1 79 ? -1.718 -14.428 -17.995 1.00 94.00 79 GLY A CA 1
ATOM 583 C C . GLY A 1 79 ? -2.236 -13.397 -19.009 1.00 94.00 79 GLY A C 1
ATOM 584 O O . GLY A 1 79 ? -2.833 -13.794 -20.010 1.00 94.00 79 GLY A O 1
ATOM 585 N N . THR A 1 80 ? -1.969 -12.104 -18.810 1.00 94.88 80 THR A N 1
ATOM 586 C CA . THR A 1 80 ? -2.391 -11.018 -19.706 1.00 94.88 80 THR A CA 1
ATOM 587 C C . THR A 1 80 ? -1.246 -10.576 -20.612 1.00 94.88 80 THR A C 1
ATOM 589 O O . THR A 1 80 ? -0.178 -10.198 -20.137 1.00 94.88 80 THR A O 1
ATOM 592 N N . ASP A 1 81 ? -1.465 -10.597 -21.928 1.00 95.12 81 ASP A N 1
ATOM 593 C CA . ASP A 1 81 ? -0.522 -10.057 -22.913 1.00 95.12 81 ASP A CA 1
ATOM 594 C C . ASP A 1 81 ? -0.540 -8.526 -22.901 1.00 95.12 81 ASP A C 1
ATOM 596 O O . ASP A 1 81 ? -1.580 -7.914 -23.139 1.00 95.12 81 ASP A O 1
ATOM 600 N N . LEU A 1 82 ? 0.612 -7.911 -22.645 1.00 94.38 82 LEU A N 1
ATOM 601 C CA . LEU A 1 82 ? 0.746 -6.466 -22.502 1.00 94.38 82 LEU A CA 1
ATOM 602 C C . LEU A 1 82 ? 0.843 -5.722 -23.843 1.00 94.38 82 LEU A C 1
ATOM 604 O O . LEU A 1 82 ? 0.611 -4.516 -23.883 1.00 94.38 82 LEU A O 1
ATOM 608 N N . SER A 1 83 ? 1.186 -6.401 -24.943 1.00 87.06 83 SER A N 1
ATOM 609 C CA . SER A 1 83 ? 1.470 -5.743 -26.229 1.00 87.06 83 SER A CA 1
ATOM 610 C C . SER A 1 83 ? 0.232 -5.159 -26.914 1.00 87.06 83 SER A C 1
ATOM 612 O O . SER A 1 83 ? 0.358 -4.249 -27.732 1.00 87.06 83 SER A O 1
ATOM 614 N N . GLY A 1 84 ? -0.954 -5.679 -26.591 1.00 84.19 84 GLY A N 1
ATOM 615 C CA . GLY A 1 84 ? -2.231 -5.218 -27.141 1.00 84.19 84 GLY A CA 1
ATOM 616 C C . GLY A 1 84 ? -2.994 -4.237 -26.252 1.00 84.19 84 GLY A C 1
ATOM 617 O O . GLY A 1 84 ? -4.041 -3.758 -26.677 1.00 84.19 84 GLY A O 1
ATOM 618 N N . LEU A 1 85 ? -2.496 -3.964 -25.044 1.00 92.62 85 LEU A N 1
ATOM 619 C CA . LEU A 1 85 ? -3.206 -3.153 -24.063 1.00 92.62 85 LEU A CA 1
ATOM 620 C C . LEU A 1 85 ? -3.125 -1.668 -24.406 1.00 92.62 85 LEU A C 1
ATOM 622 O O . LEU A 1 85 ? -2.082 -1.153 -24.827 1.00 92.62 85 LEU A O 1
ATOM 626 N N . ASP A 1 86 ? -4.225 -0.962 -24.174 1.00 91.88 86 ASP A N 1
ATOM 627 C CA . ASP A 1 86 ? -4.237 0.488 -24.251 1.00 91.88 86 ASP A CA 1
ATOM 628 C C . ASP A 1 86 ? -3.542 1.136 -23.035 1.00 91.88 86 ASP A C 1
ATOM 630 O O . ASP A 1 86 ? -2.968 0.491 -22.153 1.00 91.88 86 ASP A O 1
ATOM 634 N N . SER A 1 87 ? -3.535 2.469 -22.999 1.00 89.31 87 SER A N 1
ATOM 635 C CA . SER A 1 87 ? -2.854 3.203 -21.928 1.00 89.31 87 SER A CA 1
ATOM 636 C C . SER A 1 87 ? -3.499 3.027 -20.552 1.00 89.31 87 SER A C 1
ATOM 638 O O . SER A 1 87 ? -2.778 3.114 -19.557 1.00 89.31 87 SER A O 1
ATOM 640 N N . ASP A 1 88 ? -4.813 2.825 -20.475 1.00 90.31 88 ASP A N 1
ATOM 641 C CA . ASP A 1 88 ? -5.545 2.662 -19.217 1.00 90.31 88 ASP A CA 1
ATOM 642 C C . ASP A 1 88 ? -5.401 1.238 -18.686 1.00 90.31 88 ASP A C 1
ATOM 644 O O . ASP A 1 88 ? -5.102 1.049 -17.504 1.00 90.31 88 ASP A O 1
ATOM 648 N N . GLU A 1 89 ? -5.470 0.246 -19.568 1.00 92.44 89 GLU A N 1
ATOM 649 C CA . GLU A 1 89 ? -5.190 -1.148 -19.235 1.00 92.44 89 GLU A CA 1
ATOM 650 C C . GLU A 1 89 ? -3.743 -1.318 -18.747 1.00 92.44 89 GLU A C 1
ATOM 652 O O . GLU A 1 89 ? -3.505 -1.885 -17.679 1.00 92.44 89 GLU A O 1
ATOM 657 N N . LEU A 1 90 ? -2.761 -0.726 -19.439 1.00 90.88 90 LEU A N 1
ATOM 658 C CA . LEU A 1 90 ? -1.367 -0.730 -18.979 1.00 90.88 90 LEU A CA 1
ATOM 659 C C . LEU A 1 90 ? -1.187 -0.021 -17.631 1.00 90.88 90 LEU A C 1
ATOM 661 O O . LEU A 1 90 ? -0.328 -0.415 -16.844 1.00 90.88 90 LEU A O 1
ATOM 665 N N . ARG A 1 91 ? -1.953 1.041 -17.344 1.00 86.50 91 ARG A N 1
ATOM 666 C CA . ARG A 1 91 ? -1.913 1.711 -16.031 1.00 86.50 91 ARG A CA 1
ATOM 667 C C . ARG A 1 91 ? -2.440 0.807 -14.925 1.00 86.50 91 ARG A C 1
ATOM 669 O O . ARG A 1 91 ? -1.857 0.827 -13.845 1.00 86.50 91 ARG A O 1
ATOM 676 N N . ALA A 1 92 ? -3.499 0.042 -15.185 1.00 87.19 92 ALA A N 1
ATOM 677 C CA . ALA A 1 92 ? -4.022 -0.930 -14.233 1.00 87.19 92 ALA A CA 1
ATOM 678 C C . ALA A 1 92 ? -2.985 -2.028 -13.958 1.00 87.19 92 ALA A C 1
ATOM 680 O O . ALA A 1 92 ? -2.611 -2.220 -12.806 1.00 87.19 92 ALA A O 1
ATOM 681 N N . MET A 1 93 ? -2.423 -2.636 -15.010 1.00 89.25 93 MET A N 1
ATOM 682 C CA . MET A 1 93 ? -1.399 -3.68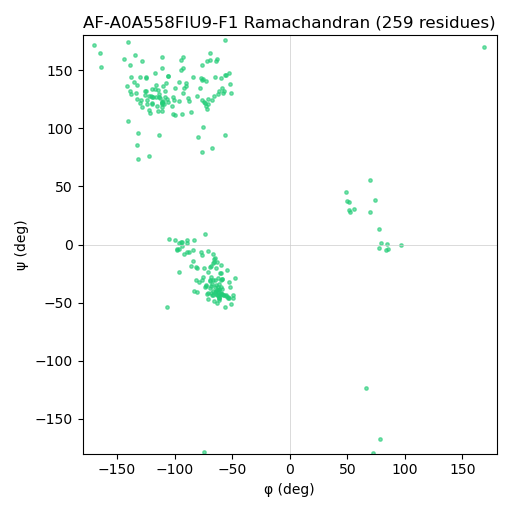3 -14.877 1.00 89.25 93 MET A CA 1
ATOM 683 C C . MET A 1 93 ? -0.145 -3.198 -14.133 1.00 89.25 93 MET A C 1
ATOM 685 O O . MET A 1 93 ? 0.438 -3.931 -13.343 1.00 89.25 93 MET A O 1
ATOM 689 N N . ARG A 1 94 ? 0.276 -1.940 -14.338 1.00 88.19 94 ARG A N 1
ATOM 690 C CA . ARG A 1 94 ? 1.450 -1.370 -13.653 1.00 88.19 94 ARG A CA 1
ATOM 691 C C . ARG A 1 94 ? 1.280 -1.217 -12.141 1.00 88.19 94 ARG A C 1
ATOM 693 O O . ARG A 1 94 ? 2.292 -1.035 -11.474 1.00 88.19 94 ARG A O 1
ATOM 700 N N . ARG A 1 95 ? 0.061 -1.299 -11.593 1.00 84.38 95 ARG A N 1
ATOM 701 C CA . ARG A 1 95 ? -0.146 -1.342 -10.132 1.00 84.38 95 ARG A CA 1
ATOM 702 C C . ARG A 1 95 ? 0.447 -2.609 -9.521 1.00 84.38 95 ARG A C 1
ATOM 704 O O . ARG A 1 95 ? 1.012 -2.547 -8.440 1.00 84.38 95 ARG A O 1
ATOM 711 N N . ASP A 1 96 ? 0.475 -3.692 -10.285 1.00 86.88 96 ASP A N 1
ATOM 712 C CA . ASP A 1 96 ? 1.051 -4.967 -9.858 1.00 86.88 96 ASP A CA 1
ATOM 713 C C . ASP A 1 96 ? 2.522 -5.126 -10.297 1.00 86.88 96 ASP A C 1
ATOM 715 O O . ASP A 1 96 ? 3.149 -6.160 -10.070 1.00 86.88 96 ASP A O 1
ATOM 719 N N . MET A 1 97 ? 3.101 -4.102 -10.944 1.00 89.56 97 MET A N 1
ATOM 720 C CA . MET A 1 97 ? 4.442 -4.141 -11.537 1.00 89.56 97 MET A CA 1
ATOM 721 C C . MET A 1 97 ? 5.271 -2.913 -11.128 1.00 89.56 97 MET A C 1
ATOM 723 O O . MET A 1 97 ? 5.530 -2.006 -11.927 1.00 89.56 97 MET A O 1
ATOM 727 N N . GLN A 1 98 ? 5.718 -2.884 -9.872 1.00 86.38 98 GLN A N 1
ATOM 728 C CA . GLN A 1 98 ? 6.474 -1.756 -9.323 1.00 86.38 98 GLN A CA 1
ATOM 729 C C . GLN A 1 98 ? 7.942 -1.749 -9.771 1.00 86.38 98 GLN A C 1
ATOM 731 O O . GLN A 1 98 ? 8.636 -2.766 -9.730 1.00 86.38 98 GLN A O 1
ATOM 736 N N . MET A 1 99 ? 8.449 -0.576 -10.172 1.00 86.25 99 MET A N 1
ATOM 737 C CA . MET A 1 99 ? 9.844 -0.398 -10.592 1.00 86.25 99 MET A CA 1
ATOM 738 C C . MET A 1 99 ? 10.601 0.547 -9.665 1.00 86.25 99 MET A C 1
ATOM 740 O O . MET A 1 99 ? 10.234 1.709 -9.505 1.00 86.25 99 MET A O 1
ATOM 744 N N . ILE A 1 100 ? 11.742 0.084 -9.154 1.00 85.25 100 ILE A N 1
ATOM 745 C CA . ILE A 1 100 ? 12.717 0.930 -8.460 1.00 85.25 100 ILE A CA 1
ATOM 746 C C . ILE A 1 100 ? 13.855 1.236 -9.438 1.00 85.25 100 ILE A C 1
ATOM 748 O O . ILE A 1 100 ? 14.607 0.350 -9.847 1.00 85.25 100 ILE A O 1
ATOM 752 N N . PHE A 1 101 ? 13.976 2.499 -9.851 1.00 80.25 101 PHE A N 1
ATOM 753 C CA . PHE A 1 101 ? 15.050 2.929 -10.750 1.00 80.25 101 PHE A CA 1
ATOM 754 C C . PHE A 1 101 ? 16.407 2.965 -10.038 1.00 80.25 101 PHE A C 1
ATOM 756 O O . PHE A 1 101 ? 16.479 3.089 -8.821 1.00 80.25 101 PHE A O 1
ATOM 763 N N . GLN A 1 102 ? 17.495 2.887 -10.815 1.00 73.00 102 GLN A N 1
ATOM 764 C CA . GLN A 1 102 ? 18.871 2.873 -10.294 1.00 73.00 102 GLN A CA 1
ATOM 765 C C . GLN A 1 102 ? 19.239 4.125 -9.488 1.00 73.00 102 GLN A C 1
ATOM 767 O O . GLN A 1 102 ? 20.042 4.031 -8.566 1.00 73.00 102 GLN A O 1
ATOM 772 N N . ASP A 1 103 ? 18.647 5.272 -9.826 1.00 72.00 103 ASP A N 1
ATOM 773 C CA . ASP A 1 103 ? 18.788 6.507 -9.062 1.00 72.00 103 ASP A CA 1
ATOM 774 C C . ASP A 1 103 ? 17.411 7.016 -8.604 1.00 72.00 103 ASP A C 1
ATOM 776 O O . ASP A 1 103 ? 16.870 7.967 -9.184 1.00 72.00 103 ASP A O 1
ATOM 780 N N . PRO A 1 104 ? 16.811 6.391 -7.572 1.00 63.38 104 PRO A N 1
ATOM 781 C CA . PRO A 1 104 ? 15.505 6.806 -7.067 1.00 63.38 104 PRO A CA 1
ATOM 782 C C . PRO A 1 104 ? 15.558 8.220 -6.467 1.00 63.38 104 PRO A C 1
ATOM 784 O O . PRO A 1 104 ? 14.520 8.834 -6.231 1.00 63.38 104 PRO A O 1
ATOM 787 N N . MET A 1 105 ? 16.764 8.768 -6.266 1.00 65.75 105 MET A N 1
ATOM 788 C CA . MET A 1 105 ? 16.981 10.092 -5.706 1.00 65.75 105 MET A CA 1
ATOM 789 C C . MET A 1 105 ? 16.547 11.226 -6.599 1.00 65.75 105 MET A C 1
ATOM 791 O O . MET A 1 105 ? 15.951 12.189 -6.121 1.00 65.75 105 MET A O 1
ATOM 795 N N . SER A 1 106 ? 16.841 11.091 -7.888 1.00 68.56 106 SER A N 1
ATOM 796 C CA . SER A 1 106 ? 16.436 12.047 -8.915 1.00 68.56 106 SER A CA 1
ATOM 797 C C . SER A 1 106 ? 14.914 12.214 -9.003 1.00 68.56 106 SER A C 1
ATOM 799 O O . SER A 1 106 ? 14.437 13.196 -9.562 1.00 68.56 106 SER A O 1
ATOM 801 N N . SER A 1 107 ? 14.157 11.265 -8.440 1.00 70.00 107 SER A N 1
ATOM 802 C CA . SER A 1 107 ? 12.696 11.219 -8.487 1.00 70.00 107 SER A CA 1
ATOM 803 C C . SER A 1 107 ? 12.008 11.825 -7.255 1.00 70.00 107 SER A C 1
ATOM 805 O O . SER A 1 107 ? 10.782 11.877 -7.236 1.00 70.00 107 SER A O 1
ATOM 807 N N . LEU A 1 108 ? 12.750 12.266 -6.228 1.00 82.25 108 LEU A N 1
ATOM 808 C CA . LEU A 1 108 ? 12.166 12.907 -5.041 1.00 82.25 108 LEU A CA 1
ATOM 809 C C . LEU A 1 108 ? 12.000 14.421 -5.264 1.00 82.25 108 LEU A C 1
ATOM 811 O O . LEU A 1 108 ? 12.993 15.108 -5.516 1.00 82.25 108 LEU A O 1
ATOM 815 N N . ASP A 1 109 ? 10.783 14.966 -5.118 1.00 87.44 109 ASP A N 1
ATOM 816 C CA . ASP A 1 109 ? 10.579 16.426 -5.139 1.00 87.44 109 ASP A CA 1
ATOM 817 C C . ASP A 1 109 ? 11.160 17.038 -3.846 1.00 87.44 109 ASP A C 1
ATOM 819 O O . ASP A 1 109 ? 10.726 16.688 -2.745 1.00 87.44 109 ASP A O 1
ATOM 823 N N . PRO A 1 110 ? 12.128 17.972 -3.934 1.00 87.94 110 PRO A N 1
ATOM 824 C CA . PRO A 1 110 ? 12.762 18.574 -2.760 1.00 87.94 110 PRO A CA 1
ATOM 825 C C . PRO A 1 110 ? 11.804 19.387 -1.877 1.00 87.94 110 PRO A C 1
ATOM 827 O O . PRO A 1 110 ? 12.172 19.727 -0.752 1.00 87.94 110 PRO A O 1
ATOM 830 N N . ARG A 1 111 ? 10.609 19.726 -2.376 1.00 91.75 111 ARG A N 1
ATOM 831 C CA . ARG A 1 111 ? 9.574 20.486 -1.660 1.00 91.75 111 ARG A CA 1
ATOM 832 C C . ARG A 1 111 ? 8.581 19.597 -0.919 1.00 91.75 111 ARG A C 1
ATOM 834 O O . ARG A 1 111 ? 7.760 20.128 -0.178 1.00 91.75 111 ARG A O 1
ATOM 841 N N . MET A 1 112 ? 8.636 18.283 -1.119 1.00 94.31 112 MET A N 1
ATOM 842 C CA . MET A 1 112 ? 7.789 17.330 -0.412 1.00 94.31 112 MET A CA 1
ATOM 843 C C . MET A 1 1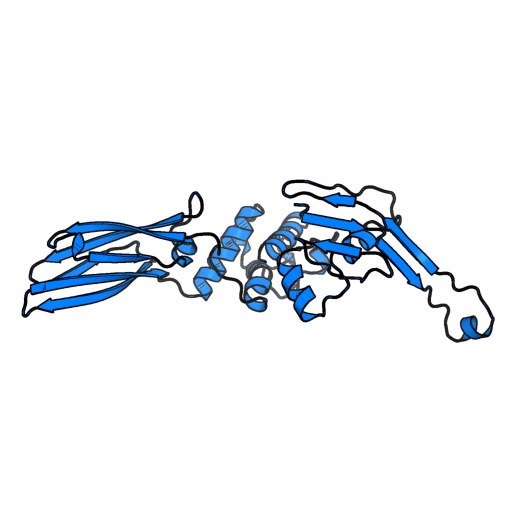12 ? 8.544 16.755 0.780 1.00 94.31 112 MET A C 1
ATOM 845 O O . MET A 1 112 ? 9.730 16.435 0.686 1.00 94.31 112 MET A O 1
ATOM 849 N N . THR A 1 113 ? 7.859 16.592 1.908 1.00 95.94 113 THR A N 1
ATOM 850 C CA . THR A 1 113 ? 8.400 15.807 3.019 1.00 95.94 113 THR A CA 1
ATOM 851 C C . THR A 1 113 ? 8.448 14.327 2.646 1.00 95.94 113 THR A C 1
ATOM 853 O O . THR A 1 113 ? 7.803 13.871 1.696 1.00 95.94 113 THR A O 1
ATOM 856 N N . VAL A 1 114 ? 9.195 13.544 3.419 1.00 94.62 114 VAL A N 1
ATOM 857 C CA . VAL A 1 114 ? 9.228 12.081 3.312 1.00 94.62 114 VAL A CA 1
ATOM 858 C C . VAL A 1 114 ? 7.818 11.500 3.391 1.00 94.62 114 VAL A C 1
ATOM 860 O O . VAL A 1 114 ? 7.438 10.676 2.561 1.00 94.62 114 VAL A O 1
ATOM 863 N N . GLY A 1 115 ? 7.023 11.967 4.354 1.00 93.44 115 GLY A N 1
ATOM 864 C CA . GLY A 1 115 ? 5.656 11.510 4.545 1.00 93.44 115 GLY A CA 1
ATOM 865 C C . GLY A 1 115 ? 4.762 11.817 3.346 1.00 93.44 115 GLY A C 1
ATOM 866 O O . GLY A 1 115 ? 4.025 10.946 2.895 1.00 93.44 115 GLY A O 1
ATOM 867 N N . GLN A 1 116 ? 4.871 13.024 2.782 1.00 94.25 116 GLN A N 1
ATOM 868 C CA . GLN A 1 116 ? 4.141 13.414 1.570 1.00 94.25 116 GLN A CA 1
ATOM 869 C C . GLN A 1 116 ? 4.571 12.594 0.351 1.00 94.25 116 GLN A C 1
ATOM 871 O O . GLN A 1 116 ? 3.729 12.162 -0.426 1.00 94.25 116 GLN A O 1
ATOM 876 N N . THR A 1 117 ? 5.870 12.345 0.209 1.00 93.06 117 THR A N 1
ATOM 877 C CA . THR A 1 117 ? 6.452 11.568 -0.894 1.00 93.06 117 THR A CA 1
ATOM 878 C C . THR A 1 117 ? 5.930 10.131 -0.921 1.00 93.06 117 THR A C 1
ATOM 880 O O . THR A 1 117 ? 5.595 9.617 -1.982 1.00 93.06 117 THR A O 1
ATOM 883 N N . ILE A 1 118 ? 5.870 9.474 0.241 1.00 92.12 118 ILE A N 1
ATOM 884 C CA . ILE A 1 118 ? 5.375 8.093 0.364 1.00 92.12 118 ILE A CA 1
ATOM 885 C C . ILE A 1 118 ? 3.845 8.051 0.274 1.00 92.12 118 ILE A C 1
ATOM 887 O O . ILE A 1 118 ? 3.290 7.070 -0.208 1.00 92.12 118 ILE A O 1
ATOM 891 N N . ARG A 1 119 ? 3.153 9.107 0.720 1.00 91.69 119 ARG A N 1
ATOM 892 C CA . ARG A 1 119 ? 1.691 9.204 0.638 1.00 91.69 119 ARG A CA 1
ATOM 893 C C . ARG A 1 119 ? 1.185 9.445 -0.781 1.00 91.69 119 ARG A C 1
ATOM 895 O O . ARG A 1 119 ? 0.119 8.952 -1.117 1.00 91.69 119 ARG A O 1
ATOM 902 N N . GLU A 1 120 ? 1.920 10.194 -1.595 1.00 90.69 120 GLU A N 1
ATOM 903 C CA . GLU A 1 120 ? 1.466 10.627 -2.920 1.00 90.69 120 GLU A CA 1
ATOM 904 C C . GLU A 1 120 ? 0.895 9.485 -3.786 1.00 90.69 120 GLU A C 1
ATOM 906 O O . GLU A 1 120 ? -0.201 9.675 -4.310 1.00 90.69 120 GLU A O 1
ATOM 911 N N . PRO A 1 121 ? 1.520 8.294 -3.913 1.00 87.25 121 PRO A N 1
ATOM 912 C CA . PRO A 1 121 ? 0.924 7.198 -4.678 1.00 87.25 121 PRO A CA 1
ATOM 913 C C . PRO A 1 121 ? -0.409 6.709 -4.105 1.00 87.25 121 PRO A C 1
ATOM 915 O O . PRO A 1 121 ? -1.319 6.423 -4.879 1.00 87.25 121 PRO A O 1
ATOM 918 N N . LEU A 1 122 ? -0.557 6.677 -2.774 1.00 84.62 122 LEU A N 1
ATOM 919 C CA . LEU A 1 122 ? -1.828 6.342 -2.125 1.00 84.62 122 LEU A CA 1
ATOM 920 C C . LEU A 1 122 ? -2.916 7.336 -2.539 1.00 84.62 122 LEU A C 1
ATOM 922 O O . LEU A 1 122 ? -4.063 6.949 -2.752 1.00 84.62 122 LEU A O 1
ATOM 926 N N . ASP A 1 123 ? -2.586 8.632 -2.605 1.00 84.94 123 ASP A N 1
ATOM 927 C CA . ASP A 1 123 ? -3.523 9.708 -2.968 1.00 84.94 123 ASP A CA 1
ATOM 928 C C . ASP A 1 123 ? -3.866 9.665 -4.466 1.00 84.94 123 ASP A C 1
ATOM 930 O O . ASP A 1 123 ? -5.025 9.799 -4.845 1.00 84.94 123 ASP A O 1
ATOM 934 N N . VAL A 1 124 ? -2.868 9.449 -5.324 1.00 84.19 124 VAL A N 1
ATOM 935 C CA . VAL A 1 124 ? -3.020 9.457 -6.788 1.00 84.19 124 VAL A CA 1
ATOM 936 C C . VAL A 1 124 ? -3.757 8.223 -7.304 1.00 84.19 124 VAL A C 1
ATOM 938 O O . VAL A 1 124 ? -4.498 8.316 -8.283 1.00 84.19 124 VAL A O 1
ATOM 941 N N . HIS A 1 125 ? -3.540 7.066 -6.681 1.00 77.19 125 HIS A N 1
ATOM 942 C CA . HIS A 1 125 ? -4.121 5.798 -7.119 1.00 77.19 125 HIS A CA 1
ATOM 943 C C . HIS A 1 125 ? -5.361 5.378 -6.327 1.00 77.19 125 HIS A C 1
ATOM 945 O O . HIS A 1 125 ? -5.899 4.312 -6.617 1.00 77.19 125 HIS A O 1
ATOM 951 N N . ASP A 1 126 ? -5.819 6.220 -5.393 1.00 75.12 126 ASP A N 1
ATOM 952 C CA . ASP A 1 126 ? -6.952 5.953 -4.497 1.00 75.12 126 ASP A CA 1
ATOM 953 C C . ASP A 1 126 ? -6.843 4.577 -3.824 1.00 75.12 126 ASP A C 1
ATOM 955 O O . ASP A 1 126 ? -7.767 3.767 -3.818 1.00 75.12 126 ASP A O 1
ATOM 959 N N . LEU A 1 127 ? -5.637 4.277 -3.336 1.00 74.00 127 LEU A N 1
ATOM 960 C CA . LEU A 1 127 ? -5.342 2.974 -2.756 1.00 74.00 127 LEU A CA 1
ATOM 961 C C . LEU A 1 127 ? -5.931 2.882 -1.350 1.00 74.00 127 LEU A C 1
ATOM 963 O O . LEU A 1 127 ? -5.894 3.880 -0.615 1.00 74.00 127 LEU A O 1
ATOM 967 N N . PRO A 1 128 ? -6.441 1.699 -0.967 1.00 68.06 128 PRO A N 1
ATOM 968 C CA . PRO A 1 128 ? -6.998 1.495 0.356 1.00 68.06 128 PRO A CA 1
ATOM 969 C C . PRO A 1 128 ? -5.939 1.772 1.426 1.00 68.06 128 PRO A C 1
ATOM 971 O O . PRO A 1 128 ? -4.749 1.496 1.262 1.00 68.06 128 PRO A O 1
ATOM 974 N N . GLU A 1 129 ? -6.374 2.354 2.544 1.00 72.19 129 GLU A N 1
ATOM 975 C CA . GLU A 1 129 ? -5.485 2.580 3.687 1.00 72.19 129 GLU A CA 1
ATOM 976 C C . GLU A 1 129 ? -5.213 1.303 4.501 1.00 72.19 129 GLU A C 1
ATOM 978 O O . GLU A 1 129 ? -4.356 1.313 5.390 1.00 72.19 129 GLU A O 1
ATOM 983 N N . SER A 1 130 ? -5.953 0.245 4.180 1.00 70.31 130 SER A N 1
ATOM 984 C CA . SER A 1 130 ? -5.931 -1.109 4.719 1.00 70.31 130 SER A CA 1
ATOM 985 C C . SER A 1 130 ? -5.394 -2.103 3.688 1.00 70.31 130 SER A C 1
ATOM 987 O O . SER A 1 130 ? -5.370 -1.821 2.487 1.00 70.31 130 SER A O 1
ATOM 989 N N . ASP A 1 131 ? -4.955 -3.273 4.144 1.00 70.00 131 ASP A N 1
ATOM 990 C CA . ASP A 1 131 ? -4.615 -4.368 3.236 1.00 70.00 131 ASP A CA 1
ATOM 991 C C . ASP A 1 131 ? -5.911 -4.969 2.655 1.00 70.00 131 ASP A C 1
ATOM 993 O O . ASP A 1 131 ? -6.734 -5.485 3.415 1.00 70.00 131 ASP A O 1
ATOM 997 N N . PRO A 1 132 ? -6.123 -4.939 1.323 1.00 67.88 132 PRO A N 1
ATOM 998 C CA . PRO A 1 132 ? -7.351 -5.447 0.708 1.00 67.88 132 PRO A CA 1
ATOM 999 C C . PRO A 1 132 ? -7.535 -6.964 0.870 1.00 67.88 132 PRO A C 1
ATOM 1001 O O . PRO A 1 132 ? -8.615 -7.478 0.584 1.00 67.88 132 PRO A O 1
ATOM 1004 N N . ASN A 1 133 ? -6.499 -7.688 1.300 1.00 74.19 133 ASN A N 1
ATOM 1005 C CA . ASN A 1 133 ? -6.563 -9.126 1.553 1.00 74.19 133 ASN A CA 1
ATOM 1006 C C . ASN A 1 133 ? -6.877 -9.461 3.015 1.00 74.19 133 ASN A C 1
ATOM 1008 O O . ASN A 1 133 ? -6.940 -10.643 3.363 1.00 74.19 133 ASN A O 1
ATOM 1012 N N . VAL A 1 134 ? -7.036 -8.455 3.880 1.00 79.62 134 VAL A N 1
ATOM 1013 C CA . VAL A 1 134 ? -7.380 -8.666 5.283 1.00 79.62 134 VAL A CA 1
ATOM 1014 C C . VAL A 1 134 ? -8.890 -8.625 5.470 1.00 79.62 134 VAL A C 1
ATOM 1016 O O . VAL A 1 134 ? -9.569 -7.736 4.970 1.00 79.62 134 VAL A O 1
ATOM 1019 N N . ARG A 1 135 ? -9.408 -9.590 6.230 1.00 90.12 135 ARG A N 1
ATOM 1020 C CA . ARG A 1 135 ? -10.810 -9.651 6.638 1.00 90.12 135 ARG A CA 1
ATOM 1021 C C . ARG A 1 135 ? -10.991 -9.129 8.062 1.00 90.12 135 ARG A C 1
ATOM 1023 O O . ARG A 1 135 ? -10.260 -9.534 8.966 1.00 90.12 135 ARG A O 1
ATOM 1030 N N . GLY A 1 136 ? -11.997 -8.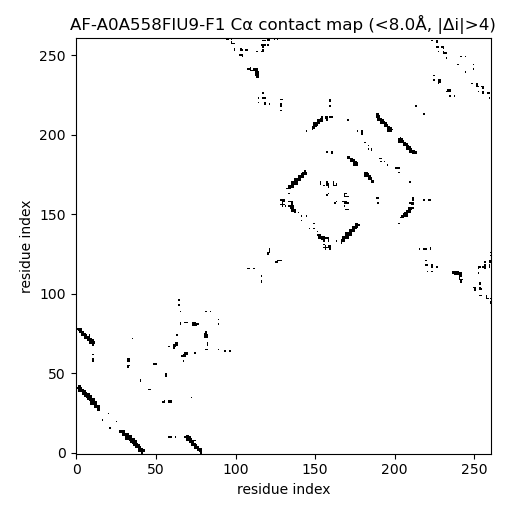288 8.265 1.00 91.94 136 GLY A N 1
ATOM 1031 C CA . GLY A 1 136 ? -12.436 -7.822 9.574 1.00 91.94 136 GLY A CA 1
ATOM 1032 C C . GLY A 1 136 ? -13.324 -8.856 10.262 1.00 91.94 136 GLY A C 1
ATOM 1033 O O . GLY A 1 136 ? -14.327 -9.313 9.713 1.00 91.94 136 GLY A O 1
ATOM 1034 N N . GLU A 1 137 ? -12.982 -9.209 11.493 1.00 95.62 137 GLU A N 1
ATOM 1035 C CA . GLU A 1 137 ? -13.775 -10.087 12.350 1.00 95.62 137 GLU A CA 1
ATOM 1036 C C . GLU A 1 137 ? -14.013 -9.439 13.714 1.00 95.62 137 GLU A C 1
ATOM 1038 O O . GLU A 1 137 ? -13.282 -8.544 14.139 1.00 95.62 137 GLU A O 1
ATOM 1043 N N . ALA A 1 138 ? -15.061 -9.884 14.403 1.00 95.81 138 ALA A N 1
ATOM 1044 C CA . ALA A 1 138 ? -15.380 -9.433 15.748 1.00 95.81 138 ALA A CA 1
ATOM 1045 C C . ALA A 1 138 ? -15.351 -10.620 16.712 1.00 95.81 138 ALA A C 1
ATOM 1047 O O . ALA A 1 138 ? -16.035 -11.618 16.487 1.00 95.81 138 ALA A O 1
ATOM 1048 N N . ASP A 1 139 ? -14.588 -10.487 17.792 1.00 96.06 139 ASP A N 1
ATOM 1049 C CA . ASP A 1 139 ? -14.669 -11.376 18.946 1.00 96.06 139 ASP A CA 1
ATOM 1050 C C . ASP A 1 139 ? -15.634 -10.752 19.961 1.00 96.06 139 ASP A C 1
ATOM 1052 O O . ASP A 1 139 ? -15.382 -9.662 20.486 1.00 96.06 139 ASP A O 1
ATOM 1056 N N . VAL A 1 140 ? -16.790 -11.389 20.162 1.00 97.31 140 VAL A N 1
ATOM 1057 C CA . VAL A 1 140 ? -17.952 -10.765 20.807 1.00 97.31 140 VAL A CA 1
ATOM 1058 C C . VAL A 1 140 ? -18.221 -11.380 22.173 1.00 97.31 140 VAL A C 1
ATOM 1060 O O . VAL A 1 140 ? -18.515 -12.567 22.297 1.00 97.31 140 VAL A O 1
ATOM 1063 N N . THR A 1 141 ? -18.224 -10.539 23.204 1.00 97.75 141 THR A N 1
ATOM 1064 C CA . THR A 1 141 ? -18.708 -10.886 24.544 1.00 97.75 141 THR A CA 1
ATOM 1065 C C . THR A 1 141 ? -20.064 -10.230 24.787 1.00 97.75 141 THR A C 1
ATOM 1067 O O . THR A 1 141 ? -20.181 -9.009 24.719 1.00 97.75 141 THR A O 1
ATOM 1070 N N . VAL A 1 142 ? -21.091 -11.028 25.094 1.00 97.62 142 VAL A N 1
ATOM 1071 C CA . VAL A 1 142 ? -22.464 -10.545 25.328 1.00 97.62 142 VAL A CA 1
ATOM 1072 C C . VAL A 1 142 ? -22.879 -10.780 26.777 1.00 97.62 142 VAL A C 1
ATOM 1074 O O . VAL A 1 142 ? -22.700 -11.873 27.309 1.00 97.62 142 VAL A O 1
ATOM 1077 N N . THR A 1 143 ? -23.461 -9.763 27.416 1.00 97.00 143 THR A N 1
ATOM 1078 C CA . THR A 1 143 ? -24.045 -9.855 28.763 1.00 97.00 143 THR A CA 1
ATOM 1079 C C . THR A 1 143 ? -25.434 -9.217 28.793 1.00 97.00 143 THR A C 1
ATOM 1081 O O . THR A 1 143 ? -25.640 -8.143 28.239 1.00 97.00 143 THR A O 1
ATOM 1084 N N . GLY A 1 144 ? -26.396 -9.858 29.466 1.00 94.94 144 GLY A N 1
ATOM 1085 C CA . GLY A 1 144 ? -27.732 -9.288 29.704 1.00 94.94 144 GLY A CA 1
ATOM 1086 C C . GLY A 1 144 ? -28.759 -9.476 28.576 1.00 94.94 144 GLY A C 1
ATOM 1087 O O . GLY A 1 144 ? -29.916 -9.093 28.731 1.00 94.94 144 GLY A O 1
ATOM 1088 N N . ILE A 1 145 ? -28.376 -10.132 27.480 1.00 95.00 145 ILE A N 1
ATOM 1089 C CA . ILE A 1 145 ? -29.265 -10.608 26.411 1.00 95.00 145 ILE A CA 1
ATOM 1090 C C . ILE A 1 145 ? -28.745 -11.949 25.872 1.00 95.00 145 ILE A C 1
ATOM 1092 O O . ILE A 1 145 ? -27.579 -12.291 26.073 1.00 95.00 145 ILE A O 1
ATOM 1096 N N . ASP A 1 146 ? -29.611 -12.723 25.216 1.00 95.44 146 ASP A N 1
ATOM 1097 C CA . ASP A 1 146 ? -29.205 -13.925 24.485 1.00 95.44 146 ASP A CA 1
ATOM 1098 C C . ASP A 1 146 ? -28.233 -13.560 23.349 1.00 95.44 146 ASP A C 1
ATOM 1100 O O . ASP A 1 146 ? -28.500 -12.636 22.576 1.00 95.44 146 ASP A O 1
ATOM 1104 N N . ALA A 1 147 ? -27.114 -14.280 23.245 1.00 94.06 147 ALA A N 1
ATOM 1105 C CA . ALA A 1 147 ? -26.095 -14.031 22.231 1.00 94.06 147 ALA A CA 1
ATOM 1106 C C . ALA A 1 147 ? -26.636 -14.219 20.804 1.00 94.06 147 ALA A C 1
ATOM 1108 O O . ALA A 1 147 ? -26.196 -13.517 19.899 1.00 94.06 147 ALA A O 1
ATOM 1109 N N . GLU A 1 148 ? -27.636 -15.085 20.599 1.00 95.69 148 GLU A N 1
ATOM 1110 C CA . GLU A 1 148 ? -28.271 -15.280 19.285 1.00 95.69 148 GLU A CA 1
ATOM 1111 C C . GLU A 1 148 ? -29.050 -14.042 18.804 1.00 95.69 148 GLU A C 1
ATOM 1113 O O . GLU A 1 148 ? -29.371 -13.923 17.622 1.00 95.69 148 GLU A O 1
ATOM 1118 N N . ARG A 1 149 ? -29.347 -13.101 19.709 1.00 95.88 149 ARG A N 1
ATOM 1119 C CA . ARG A 1 149 ? -30.024 -11.828 19.411 1.00 95.88 149 ARG A CA 1
ATOM 1120 C C . ARG A 1 149 ? -29.050 -10.680 19.159 1.00 95.88 149 ARG A C 1
ATOM 1122 O O . ARG A 1 149 ? -29.489 -9.544 18.975 1.00 95.88 149 ARG A O 1
ATOM 1129 N N . VAL A 1 150 ? -27.746 -10.950 19.182 1.00 97.44 150 VAL A N 1
ATOM 1130 C CA . VAL A 1 150 ? -26.699 -9.957 18.948 1.00 97.44 150 VAL A CA 1
ATOM 1131 C C . VAL A 1 150 ? -25.946 -10.312 17.674 1.00 97.44 150 VAL A C 1
ATOM 1133 O O . VAL A 1 150 ? -25.309 -11.355 17.580 1.00 97.44 150 VAL A O 1
ATOM 1136 N N . SER A 1 151 ? -25.988 -9.411 16.697 1.00 97.38 151 SER A N 1
ATOM 1137 C CA . SER A 1 151 ? -25.214 -9.517 15.463 1.00 97.38 151 SER A CA 1
ATOM 1138 C C . SER A 1 151 ? -24.140 -8.440 15.449 1.00 97.38 151 SER A C 1
ATOM 1140 O O . SER A 1 151 ? -24.453 -7.252 15.508 1.00 97.38 151 SER A O 1
ATOM 1142 N N . VAL A 1 152 ? -22.871 -8.833 15.341 1.00 97.50 152 VAL A N 1
ATOM 1143 C CA . VAL A 1 152 ? -21.746 -7.896 15.239 1.00 97.50 152 VAL A CA 1
ATOM 1144 C C . VAL A 1 152 ? -21.008 -8.130 13.933 1.00 97.50 152 VAL A C 1
ATOM 1146 O O . VAL A 1 152 ? -20.703 -9.262 13.568 1.00 97.50 152 VAL A O 1
ATOM 1149 N N . THR A 1 153 ? -20.709 -7.044 13.232 1.00 97.12 153 THR A N 1
ATOM 1150 C CA . THR A 1 153 ? -19.897 -7.053 12.013 1.00 97.12 153 THR A CA 1
ATOM 1151 C C . THR A 1 153 ? -18.728 -6.096 12.176 1.00 97.12 153 THR A C 1
ATOM 1153 O O . THR A 1 153 ? -18.874 -5.043 12.795 1.00 97.12 153 THR A O 1
ATOM 1156 N N . ALA A 1 154 ? -17.574 -6.455 11.624 1.00 95.81 154 ALA A N 1
ATOM 1157 C CA . ALA A 1 154 ? -16.385 -5.619 11.596 1.00 95.81 154 ALA A CA 1
ATOM 1158 C C . ALA A 1 154 ? -16.019 -5.303 10.143 1.00 95.81 154 ALA A C 1
ATOM 1160 O O . ALA A 1 154 ? -16.038 -6.191 9.296 1.00 95.81 154 ALA A O 1
ATOM 1161 N N . SER A 1 155 ? -15.720 -4.036 9.859 1.00 92.62 155 SER A N 1
ATOM 1162 C CA . SER A 1 155 ? -15.183 -3.616 8.561 1.00 92.62 155 SER A CA 1
ATOM 1163 C C . SER A 1 155 ? -13.798 -4.217 8.334 1.00 92.62 155 SER A C 1
ATOM 1165 O O . SER A 1 155 ? -13.008 -4.271 9.269 1.00 92.62 155 SER A O 1
ATOM 1167 N N . ASP A 1 156 ? -13.460 -4.577 7.098 1.00 88.81 156 ASP A N 1
ATOM 1168 C CA . ASP A 1 156 ? -12.109 -5.030 6.736 1.00 88.81 156 ASP A CA 1
ATOM 1169 C C . ASP A 1 156 ? -11.041 -3.953 7.016 1.00 88.81 156 ASP A C 1
ATOM 1171 O O . ASP A 1 156 ? -9.899 -4.269 7.326 1.00 88.81 156 ASP A O 1
ATOM 1175 N N . GLU A 1 157 ? -11.437 -2.674 7.035 1.00 86.44 157 GLU A N 1
ATOM 1176 C CA . GLU A 1 157 ? -10.551 -1.534 7.310 1.00 86.44 157 GLU A CA 1
ATOM 1177 C C . GLU A 1 157 ? -10.075 -1.425 8.773 1.00 86.44 157 GLU A C 1
ATOM 1179 O O . GLU A 1 157 ? -9.289 -0.528 9.105 1.00 86.44 157 GLU A O 1
ATOM 1184 N N . ILE A 1 158 ? -10.577 -2.266 9.690 1.00 89.69 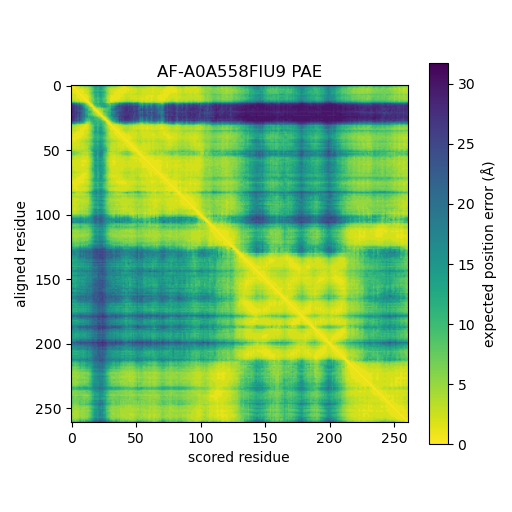158 ILE A N 1
ATOM 1185 C CA . ILE A 1 158 ? -10.134 -2.220 11.093 1.00 89.69 158 ILE A CA 1
ATOM 1186 C C . ILE A 1 158 ? -8.692 -2.701 11.264 1.00 89.69 158 ILE A C 1
ATOM 1188 O O . ILE A 1 158 ? -8.070 -2.351 12.266 1.00 89.69 158 ILE A O 1
ATOM 1192 N N . ASP A 1 159 ? -8.146 -3.450 10.301 1.00 85.31 159 ASP A N 1
ATOM 1193 C CA . ASP A 1 159 ? -6.747 -3.904 10.260 1.00 85.31 159 ASP A CA 1
ATOM 1194 C C . ASP A 1 159 ? -5.758 -2.746 10.419 1.00 85.31 159 ASP A C 1
ATOM 1196 O O . ASP A 1 159 ? -4.714 -2.864 11.063 1.00 85.31 159 ASP A O 1
ATOM 1200 N N . ALA A 1 160 ? -6.140 -1.577 9.914 1.00 78.31 160 ALA A N 1
ATOM 1201 C CA . ALA A 1 160 ? -5.371 -0.365 10.028 1.00 78.31 160 ALA A CA 1
ATOM 1202 C C . ALA A 1 160 ? -5.237 0.084 11.495 1.00 78.31 160 ALA A C 1
ATOM 1204 O O . ALA A 1 160 ? -4.339 0.866 11.793 1.00 78.31 160 ALA A O 1
ATOM 1205 N N . ILE A 1 161 ? -6.104 -0.359 12.409 1.00 83.56 161 ILE A N 1
ATOM 1206 C CA . ILE A 1 161 ? -6.100 -0.005 13.836 1.00 83.56 161 ILE A CA 1
ATOM 1207 C C . ILE A 1 161 ? -5.610 -1.170 14.694 1.00 83.56 161 ILE A C 1
ATOM 1209 O O . ILE A 1 161 ? -4.668 -0.982 15.461 1.00 83.56 161 ILE A O 1
ATOM 1213 N N . VAL A 1 162 ? -6.226 -2.347 14.553 1.00 86.00 162 VAL A N 1
ATOM 1214 C CA . VAL A 1 162 ? -5.964 -3.510 15.421 1.00 86.00 162 VAL A CA 1
ATOM 1215 C C . VAL A 1 162 ? -4.803 -4.378 14.915 1.00 86.00 162 VAL A C 1
ATOM 1217 O O . VAL A 1 162 ? -4.361 -5.298 15.601 1.00 86.00 162 VAL A O 1
ATOM 1220 N N . GLY A 1 163 ? -4.274 -4.076 13.724 1.00 79.88 163 GLY A N 1
ATOM 1221 C CA . GLY A 1 163 ? -3.338 -4.943 13.016 1.00 79.88 163 GLY A CA 1
ATOM 1222 C C . GLY A 1 163 ? -4.029 -6.186 12.454 1.00 79.88 163 GLY A C 1
ATOM 1223 O O . GLY A 1 163 ? -5.235 -6.373 12.596 1.00 79.88 163 GLY A O 1
ATOM 1224 N N . SER A 1 164 ? -3.266 -7.059 11.804 1.00 81.44 164 SER A N 1
ATOM 1225 C CA . SER A 1 164 ? -3.790 -8.325 11.296 1.00 81.44 164 SER A CA 1
ATOM 1226 C C . SER A 1 164 ? -2.812 -9.471 11.519 1.00 81.44 164 SER A C 1
ATOM 1228 O O . SER A 1 164 ? -1.599 -9.283 11.645 1.00 81.44 164 SER A O 1
ATOM 1230 N N . SER A 1 165 ? -3.354 -10.681 11.591 1.00 82.06 165 SER A N 1
ATOM 1231 C CA . SER A 1 165 ? -2.599 -11.925 11.678 1.00 82.06 165 SER A CA 1
ATOM 1232 C C . SER A 1 165 ? -3.257 -12.959 10.775 1.00 82.06 165 SER A C 1
ATOM 1234 O O . SER A 1 165 ? -4.467 -13.152 10.832 1.00 82.06 165 SER A O 1
ATOM 1236 N N . ASN A 1 166 ? -2.469 -13.611 9.916 1.00 83.50 166 ASN A N 1
ATOM 1237 C CA . ASN A 1 166 ? -2.958 -14.583 8.927 1.00 83.50 166 ASN A CA 1
ATOM 1238 C C . ASN A 1 166 ? -4.113 -14.058 8.047 1.00 83.50 166 ASN A C 1
ATOM 1240 O O . ASN A 1 166 ? -5.026 -14.809 7.717 1.00 83.50 166 ASN A O 1
ATOM 1244 N N . GLY A 1 167 ? -4.083 -12.770 7.682 1.00 82.69 167 GLY A N 1
ATOM 1245 C CA . GLY A 1 167 ? -5.123 -12.151 6.852 1.00 82.69 167 GLY A CA 1
ATOM 1246 C C . GLY A 1 167 ? -6.417 -11.815 7.598 1.00 82.69 167 GLY A C 1
ATOM 1247 O O . GLY A 1 167 ? -7.422 -11.532 6.958 1.00 82.69 167 GLY A O 1
ATOM 1248 N N . VAL A 1 168 ? -6.417 -11.839 8.934 1.00 89.38 168 VAL A N 1
ATOM 1249 C CA . VAL A 1 168 ? -7.591 -11.496 9.747 1.00 89.38 168 VAL A CA 1
ATOM 1250 C C . VAL A 1 168 ? -7.239 -10.402 10.749 1.00 89.38 168 VAL A C 1
ATOM 1252 O O . VAL A 1 168 ? -6.221 -10.485 11.439 1.00 89.38 168 VAL A O 1
ATOM 1255 N N . ALA A 1 169 ? -8.085 -9.379 10.824 1.00 91.25 169 ALA A N 1
ATOM 1256 C CA . ALA A 1 169 ? -8.052 -8.332 11.835 1.00 91.25 169 ALA A CA 1
ATOM 1257 C C . ALA A 1 169 ? -9.251 -8.506 12.769 1.00 91.25 169 ALA A C 1
ATOM 1259 O O . ALA A 1 169 ? -10.392 -8.486 12.318 1.00 91.25 169 ALA A O 1
ATOM 1260 N N . THR A 1 170 ? -9.008 -8.689 14.067 1.00 94.94 170 THR A N 1
ATOM 1261 C CA . THR A 1 170 ? -10.063 -9.031 15.032 1.00 94.94 170 THR A CA 1
ATOM 1262 C C . THR A 1 170 ? -10.317 -7.874 15.994 1.00 94.94 170 THR A C 1
ATOM 1264 O O . THR A 1 170 ? -9.432 -7.496 16.758 1.00 94.94 170 THR A O 1
ATOM 1267 N N . ALA A 1 171 ? -11.534 -7.331 15.991 1.00 95.69 171 ALA A N 1
ATOM 1268 C CA . ALA A 1 171 ? -11.991 -6.363 16.983 1.00 95.69 171 ALA A CA 1
ATOM 1269 C C . ALA A 1 171 ? -12.611 -7.077 18.188 1.00 95.69 171 ALA A C 1
ATOM 1271 O O . ALA A 1 171 ? -13.565 -7.838 18.038 1.00 95.69 171 ALA A O 1
ATOM 1272 N N . ALA A 1 172 ? -12.127 -6.782 19.393 1.00 95.75 172 ALA A N 1
ATOM 1273 C CA . ALA A 1 172 ? -12.809 -7.185 20.618 1.00 95.75 172 ALA A CA 1
ATOM 1274 C C . ALA A 1 172 ? -14.023 -6.272 20.863 1.00 95.75 172 ALA A C 1
ATOM 1276 O O . ALA A 1 172 ? -13.882 -5.047 20.922 1.00 95.75 172 ALA A O 1
ATOM 1277 N N . VAL A 1 173 ? -15.211 -6.863 21.010 1.00 97.50 173 VAL A N 1
ATOM 1278 C CA . VAL A 1 173 ? -16.478 -6.139 21.183 1.00 97.50 173 VAL A CA 1
ATOM 1279 C C . VAL A 1 173 ? -17.216 -6.680 22.398 1.00 97.50 173 VAL A C 1
ATOM 1281 O O . VAL A 1 173 ? -17.506 -7.870 22.487 1.00 97.50 173 VAL A O 1
ATOM 1284 N N . THR A 1 174 ? -17.561 -5.804 23.338 1.00 97.75 174 THR A N 1
ATOM 1285 C CA . THR A 1 174 ? -18.402 -6.161 24.488 1.00 97.75 174 THR A CA 1
ATOM 1286 C C . THR A 1 174 ? -19.757 -5.486 24.361 1.00 97.75 174 THR A C 1
ATOM 1288 O O . THR A 1 174 ? -19.819 -4.262 24.292 1.00 97.75 174 THR A O 1
ATOM 1291 N N . VAL A 1 175 ? -20.833 -6.270 24.355 1.00 97.69 175 VAL A N 1
ATOM 1292 C CA . VAL A 1 175 ? -22.221 -5.789 24.326 1.00 97.69 175 VAL A CA 1
ATOM 1293 C C . VAL A 1 175 ? -22.875 -6.105 25.666 1.00 97.69 175 VAL A C 1
ATOM 1295 O O . VAL A 1 175 ? -22.957 -7.267 26.066 1.00 97.69 175 VAL A O 1
ATOM 1298 N N . THR A 1 176 ? -23.351 -5.076 26.359 1.00 97.62 176 THR A N 1
ATOM 1299 C CA . THR A 1 176 ? -24.049 -5.202 27.642 1.00 97.62 176 THR A CA 1
ATOM 1300 C C . THR A 1 176 ? -25.451 -4.629 27.515 1.00 97.62 176 THR A C 1
ATOM 1302 O O . THR A 1 176 ? -25.617 -3.499 27.071 1.00 97.62 176 THR A O 1
ATOM 1305 N N . VAL A 1 177 ? -26.460 -5.405 27.908 1.00 96.38 177 VAL A N 1
ATOM 1306 C CA . VAL A 1 177 ? -27.851 -4.949 27.988 1.00 96.38 177 VAL A CA 1
ATOM 1307 C C . VAL A 1 177 ? -28.292 -4.967 29.447 1.00 96.38 177 VAL A C 1
ATOM 1309 O O . VAL A 1 177 ? -28.358 -6.028 30.064 1.00 96.38 177 VAL A O 1
ATOM 1312 N N . ALA A 1 178 ? -28.585 -3.803 30.015 1.00 93.94 178 ALA A N 1
ATOM 1313 C CA . ALA A 1 178 ? -29.012 -3.666 31.406 1.00 93.94 178 ALA A CA 1
ATOM 1314 C C . ALA A 1 178 ? -30.102 -2.600 31.509 1.00 93.94 178 ALA A C 1
ATOM 1316 O O . ALA A 1 178 ? -30.013 -1.567 30.860 1.00 93.94 178 ALA A O 1
ATOM 1317 N N . ASP A 1 179 ? -31.158 -2.873 32.280 1.00 89.56 179 ASP A N 1
ATOM 1318 C CA . ASP A 1 179 ? -32.274 -1.937 32.503 1.00 89.56 179 ASP A CA 1
ATOM 1319 C C . ASP A 1 179 ? -32.902 -1.367 31.210 1.00 89.56 179 ASP A C 1
ATOM 1321 O O . ASP A 1 179 ? -33.440 -0.264 31.178 1.00 89.56 179 ASP A O 1
ATOM 1325 N N . GLY A 1 180 ? -32.851 -2.145 30.124 1.00 85.50 180 GLY A N 1
ATOM 1326 C CA . GLY A 1 180 ? -33.342 -1.738 28.808 1.00 85.50 180 GLY A CA 1
ATOM 1327 C C . GLY A 1 180 ? -32.392 -0.818 28.034 1.00 85.50 180 GLY A C 1
ATOM 1328 O O . GLY A 1 180 ? -32.727 -0.445 26.911 1.00 85.50 180 GLY A O 1
ATOM 1329 N N . GLU A 1 181 ? -31.222 -0.478 28.564 1.00 91.50 181 GLU A N 1
ATOM 1330 C CA . GLU A 1 181 ? -30.147 0.240 27.873 1.00 91.50 181 GLU A CA 1
ATOM 1331 C C . GLU A 1 181 ? -29.149 -0.742 27.242 1.00 91.50 181 GLU A C 1
ATOM 1333 O O . GLU A 1 181 ? -29.009 -1.881 27.690 1.00 91.50 181 GLU A O 1
ATOM 1338 N N . VAL A 1 182 ? -28.502 -0.316 26.152 1.00 96.62 182 VAL A N 1
ATOM 1339 C CA . VAL A 1 182 ? -27.513 -1.111 25.410 1.00 96.62 182 VAL A CA 1
ATOM 1340 C C . VAL A 1 182 ? -26.204 -0.338 25.376 1.00 96.62 182 VAL A C 1
ATOM 1342 O O . VAL A 1 182 ? -26.128 0.713 24.741 1.00 96.62 182 VAL A O 1
ATOM 1345 N N . ASP A 1 183 ? -25.178 -0.898 26.005 1.00 96.44 183 ASP A N 1
ATOM 1346 C CA . ASP A 1 183 ? -23.815 -0.382 26.006 1.00 96.44 183 ASP A CA 1
ATOM 1347 C C . ASP A 1 183 ? -22.915 -1.273 25.151 1.00 96.44 183 ASP A C 1
ATOM 1349 O O . ASP A 1 183 ? -22.903 -2.499 25.294 1.00 96.44 183 ASP A O 1
ATOM 1353 N N . VAL A 1 184 ? -22.132 -0.655 24.267 1.00 97.06 184 VAL A N 1
ATOM 1354 C CA . VAL A 1 184 ? -21.170 -1.355 23.409 1.00 97.06 184 VAL A CA 1
ATOM 1355 C C . VAL A 1 184 ? -19.782 -0.765 23.610 1.00 97.06 184 VAL A C 1
ATOM 1357 O O . VAL A 1 184 ? -19.568 0.419 23.356 1.00 97.06 184 VAL A O 1
ATOM 1360 N N . ALA A 1 185 ? -18.834 -1.601 24.026 1.00 96.06 185 ALA A N 1
ATOM 1361 C CA . ALA A 1 185 ? -17.436 -1.234 24.211 1.00 96.06 185 ALA A CA 1
ATOM 1362 C C . ALA A 1 185 ? -16.543 -1.903 23.156 1.00 96.06 185 ALA A C 1
ATOM 1364 O O . ALA A 1 185 ? -16.684 -3.092 22.867 1.00 96.06 185 ALA A O 1
ATOM 1365 N N . VAL A 1 186 ? -15.613 -1.120 22.614 1.00 94.75 186 VAL A N 1
ATOM 1366 C CA . VAL A 1 186 ? -14.581 -1.510 21.639 1.00 94.75 186 VAL A CA 1
ATOM 1367 C C . VAL A 1 186 ? -13.268 -0.800 21.991 1.00 94.75 186 VAL A C 1
ATOM 1369 O O . VAL A 1 186 ? -13.251 0.042 22.891 1.00 94.75 186 VAL A O 1
ATOM 1372 N N . GLU A 1 187 ? -12.166 -1.104 21.297 1.00 85.38 187 GLU A N 1
ATOM 1373 C CA . GLU A 1 187 ? -10.926 -0.325 21.436 1.00 85.38 187 GLU A CA 1
ATOM 1374 C C . GLU A 1 187 ? -11.153 1.175 21.167 1.00 85.38 187 GLU A C 1
ATOM 1376 O O . GLU A 1 187 ? -11.928 1.532 20.281 1.00 85.38 187 GLU A O 1
ATOM 1381 N N . GLU A 1 188 ? -10.431 2.062 21.869 1.00 78.56 188 GLU A N 1
ATOM 1382 C CA . GLU A 1 188 ? -10.654 3.527 21.846 1.00 78.56 188 GLU A CA 1
ATOM 1383 C C . GLU A 1 188 ? -10.627 4.166 20.447 1.00 78.56 188 GLU A C 1
ATOM 1385 O O . GLU A 1 188 ? -11.152 5.260 20.246 1.00 78.56 188 GLU A O 1
ATOM 1390 N N . ARG A 1 189 ? -9.995 3.505 19.475 1.00 85.06 189 ARG A N 1
ATOM 1391 C CA . ARG A 1 189 ? -9.834 4.005 18.104 1.00 85.06 189 ARG A CA 1
ATOM 1392 C C . ARG A 1 189 ? -10.858 3.443 17.124 1.00 85.06 189 ARG A C 1
ATOM 1394 O O . ARG A 1 189 ? -10.854 3.839 15.960 1.00 85.06 189 ARG A O 1
ATOM 1401 N N . LEU A 1 190 ? -11.716 2.527 17.563 1.00 91.50 190 LEU A N 1
ATOM 1402 C CA . LEU A 1 190 ? -12.807 1.972 16.773 1.00 91.50 190 LEU A CA 1
ATOM 1403 C C . LEU A 1 190 ? -14.097 2.747 17.044 1.00 91.50 190 LEU A C 1
ATOM 1405 O O . LEU A 1 190 ? -14.319 3.284 18.127 1.00 91.50 190 LEU A O 1
ATOM 1409 N N . ARG A 1 191 ? -14.966 2.799 16.039 1.00 93.56 191 ARG A N 1
ATOM 1410 C CA . ARG A 1 191 ? -16.287 3.412 16.129 1.00 93.56 191 ARG A CA 1
ATOM 1411 C C . ARG A 1 191 ? -17.358 2.353 15.934 1.00 93.56 191 ARG A C 1
ATOM 1413 O O . ARG A 1 191 ? -17.262 1.524 15.030 1.00 93.56 191 ARG A O 1
ATOM 1420 N N . THR A 1 192 ? -18.399 2.428 16.752 1.00 95.88 192 THR A N 1
ATOM 1421 C CA . THR A 1 192 ? -19.574 1.567 16.652 1.00 95.88 192 THR A CA 1
ATOM 1422 C C . THR A 1 192 ? -20.780 2.335 16.127 1.00 95.88 192 THR A C 1
ATOM 1424 O O . THR A 1 192 ? -21.033 3.483 16.498 1.00 95.88 192 THR A O 1
ATOM 1427 N N . GLU A 1 193 ? -21.531 1.688 15.245 1.00 96.38 193 GLU A N 1
ATOM 1428 C CA . GLU A 1 193 ? -22.906 2.043 14.912 1.00 96.38 193 GLU A CA 1
ATOM 1429 C C . GLU A 1 193 ? -23.802 0.941 15.479 1.00 96.38 193 GLU A C 1
ATOM 1431 O O . GLU A 1 193 ? -23.579 -0.239 15.199 1.00 96.38 193 GLU A O 1
ATOM 1436 N N . VAL A 1 194 ? -24.758 1.317 16.330 1.00 97.31 194 VAL A N 1
ATOM 1437 C CA . VAL A 1 194 ? -25.598 0.373 17.074 1.00 97.31 194 VAL A CA 1
ATOM 1438 C C . VAL A 1 194 ? -27.056 0.598 16.696 1.00 97.31 194 VAL A C 1
ATOM 1440 O O . VAL A 1 194 ? -27.599 1.683 16.899 1.00 97.31 194 VAL A O 1
ATOM 1443 N N . GLU A 1 195 ? -27.690 -0.441 16.170 1.00 97.25 195 GLU A N 1
ATOM 1444 C CA . GLU A 1 195 ? -29.120 -0.499 15.884 1.00 97.25 195 GLU A CA 1
ATOM 1445 C C . GLU A 1 195 ? -29.772 -1.447 16.905 1.00 97.25 195 GLU A C 1
ATOM 1447 O O 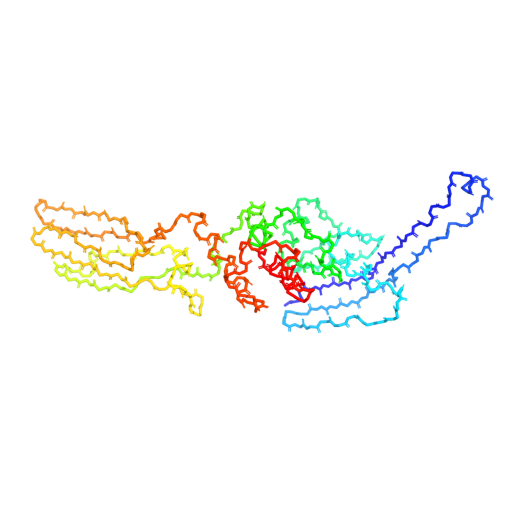. GLU A 1 195 ? -29.320 -2.578 17.092 1.00 97.25 195 GLU A O 1
ATOM 1452 N N . VAL A 1 196 ? -30.814 -0.985 17.603 1.00 96.75 196 VAL A N 1
ATOM 1453 C CA . VAL A 1 196 ? -31.482 -1.746 18.674 1.00 96.75 196 VAL A CA 1
ATOM 1454 C C . VAL A 1 196 ? -32.944 -1.970 18.310 1.00 96.75 196 VAL A C 1
ATOM 1456 O O . VAL A 1 196 ? -33.700 -1.013 18.140 1.00 96.75 196 VAL A O 1
ATOM 1459 N N . GLU A 1 197 ? -33.354 -3.232 18.240 1.00 95.94 197 GLU A N 1
ATOM 1460 C CA . GLU A 1 197 ? -34.747 -3.635 18.056 1.00 95.94 197 GLU A CA 1
ATOM 1461 C C . GLU A 1 197 ? -35.431 -3.799 19.417 1.00 95.94 197 GLU A C 1
ATOM 1463 O O . GLU A 1 197 ? -34.841 -4.320 20.372 1.00 95.94 197 GLU A O 1
ATOM 1468 N N . ARG A 1 198 ? -36.682 -3.334 19.524 1.00 94.69 198 ARG A N 1
ATOM 1469 C CA . ARG A 1 198 ? -37.440 -3.337 20.781 1.00 94.69 198 ARG A CA 1
ATOM 1470 C C . ARG A 1 198 ? -38.869 -3.827 20.594 1.00 94.69 198 ARG A C 1
ATOM 1472 O O . ARG A 1 198 ? -39.563 -3.406 19.671 1.00 94.69 198 ARG A O 1
ATOM 1479 N N . GLU A 1 199 ? -39.333 -4.612 21.560 1.00 91.12 199 GLU A N 1
ATOM 1480 C CA . GLU A 1 199 ? -40.738 -4.969 21.754 1.00 91.12 199 GLU A CA 1
ATOM 1481 C C . GLU A 1 199 ? -41.228 -4.347 23.070 1.00 91.12 199 GLU A C 1
ATOM 1483 O O . GLU A 1 199 ? -41.034 -4.887 24.161 1.00 91.12 199 GLU A O 1
ATOM 1488 N N . GLY A 1 200 ? -41.828 -3.156 22.981 1.00 87.75 200 GLY A N 1
ATOM 1489 C CA . GLY A 1 200 ? -42.123 -2.344 24.164 1.00 87.75 200 GLY A CA 1
ATOM 1490 C C . GLY A 1 200 ? -40.830 -1.865 24.831 1.00 87.75 200 GLY A C 1
ATOM 1491 O O . GLY A 1 200 ? -39.996 -1.244 24.175 1.00 87.75 200 GLY A O 1
ATOM 1492 N N . ASP A 1 201 ? -40.658 -2.182 26.115 1.00 83.69 201 ASP A N 1
ATOM 1493 C CA . ASP A 1 201 ? -39.463 -1.814 26.891 1.00 83.69 201 ASP A CA 1
ATOM 1494 C C . ASP A 1 201 ? -38.341 -2.868 26.808 1.00 83.69 201 ASP A C 1
ATOM 1496 O O . ASP A 1 201 ? -37.232 -2.644 27.296 1.00 83.69 201 ASP A O 1
ATOM 1500 N N . VAL A 1 202 ? -38.600 -4.021 26.179 1.00 88.50 202 VAL A N 1
ATOM 1501 C CA . VAL A 1 202 ? -37.649 -5.137 26.098 1.00 88.50 202 VAL A CA 1
ATOM 1502 C C . VAL A 1 202 ? -36.825 -5.041 24.817 1.00 88.50 202 VAL A C 1
ATOM 1504 O O . VAL A 1 202 ? -37.373 -4.905 23.723 1.00 88.50 202 VAL A O 1
ATOM 1507 N N . VAL A 1 203 ? -35.501 -5.152 24.944 1.00 93.88 203 VAL A N 1
ATOM 1508 C CA . VAL A 1 203 ? -34.589 -5.271 23.798 1.00 93.88 203 VAL A CA 1
ATOM 1509 C C . VAL A 1 203 ? -34.746 -6.662 23.176 1.00 93.88 203 VAL A C 1
ATOM 1511 O O . VAL A 1 203 ? -34.485 -7.677 23.828 1.00 93.88 203 VAL A O 1
ATOM 1514 N N . SER A 1 204 ? -35.194 -6.714 21.922 1.00 94.19 204 SER A N 1
ATOM 1515 C CA . SER A 1 204 ? -35.424 -7.955 21.173 1.00 94.19 204 SER A CA 1
ATOM 1516 C C . SER A 1 204 ? -34.241 -8.336 20.281 1.00 94.19 204 SER A C 1
ATOM 1518 O O . SER A 1 204 ? -34.065 -9.521 20.006 1.00 94.19 204 SER A O 1
ATOM 1520 N N . GLY A 1 205 ? -33.406 -7.366 19.895 1.00 96.00 205 GLY A N 1
ATOM 1521 C CA . GLY A 1 205 ? -32.218 -7.584 19.071 1.00 96.00 205 GLY A CA 1
ATOM 1522 C C . GLY A 1 205 ? -31.247 -6.404 19.107 1.00 96.00 205 GLY A C 1
ATOM 1523 O O . GLY A 1 205 ? -31.651 -5.261 19.328 1.00 96.00 205 GLY A O 1
ATOM 1524 N N . VAL A 1 206 ? -29.960 -6.682 18.898 1.00 97.69 206 VAL A N 1
ATOM 1525 C CA . VAL A 1 206 ? -28.896 -5.671 18.812 1.00 97.69 206 VAL A CA 1
ATOM 1526 C C . VAL A 1 206 ? -28.028 -5.965 17.594 1.00 97.69 206 VAL A C 1
ATOM 1528 O O . VAL A 1 206 ? -27.466 -7.051 17.473 1.00 97.69 206 VAL A O 1
ATOM 1531 N N . THR A 1 207 ? -27.877 -4.982 16.712 1.00 97.94 207 THR A N 1
ATOM 1532 C CA . THR A 1 207 ? -26.932 -5.034 15.594 1.00 97.94 207 THR A CA 1
ATOM 1533 C C . THR A 1 207 ? -25.836 -4.002 15.810 1.00 97.94 207 THR A C 1
ATOM 1535 O O . THR A 1 207 ? -26.119 -2.823 16.004 1.00 97.94 207 THR A O 1
ATOM 1538 N N . VAL A 1 208 ? -24.580 -4.439 15.764 1.00 97.81 208 VAL A N 1
ATOM 1539 C CA . VAL A 1 208 ? -23.400 -3.582 15.909 1.00 97.81 208 VAL A CA 1
ATOM 1540 C C . VAL A 1 208 ? -22.566 -3.655 14.635 1.00 97.81 208 VAL A C 1
ATOM 1542 O O . VAL A 1 208 ? -22.172 -4.738 14.194 1.00 97.81 208 VAL A O 1
ATOM 1545 N N . ARG A 1 209 ? -22.245 -2.498 14.056 1.00 97.38 209 ARG A N 1
ATOM 1546 C CA . ARG A 1 209 ? -21.203 -2.373 13.029 1.00 97.38 209 ARG A CA 1
ATOM 1547 C C . ARG A 1 209 ? -19.982 -1.701 13.634 1.00 97.38 209 ARG A C 1
ATOM 1549 O O . ARG A 1 209 ? -20.089 -0.604 14.179 1.00 97.38 209 ARG A O 1
ATOM 1556 N N . VAL A 1 210 ? -18.829 -2.348 13.527 1.00 96.31 210 VAL A N 1
ATOM 1557 C CA . VAL A 1 210 ? -17.535 -1.830 13.974 1.00 96.31 210 VAL A CA 1
ATOM 1558 C C . VAL A 1 210 ? -16.764 -1.318 12.767 1.00 96.31 210 VAL A C 1
ATOM 1560 O O . VAL A 1 210 ? -16.580 -2.022 11.775 1.00 96.31 210 VAL A O 1
ATOM 1563 N N . THR A 1 211 ? -16.308 -0.076 12.858 1.00 93.00 211 THR A N 1
ATOM 1564 C CA . THR A 1 211 ? -15.579 0.627 11.800 1.00 93.00 211 THR A CA 1
ATOM 1565 C C . THR A 1 211 ? -14.365 1.342 12.386 1.00 93.00 211 THR A C 1
ATOM 1567 O O . THR A 1 211 ? -14.303 1.556 13.601 1.00 93.00 211 THR A O 1
ATOM 1570 N N . PRO A 1 212 ? -13.388 1.745 11.561 1.00 89.00 212 PRO A N 1
ATOM 1571 C CA . PRO A 1 212 ? -12.343 2.646 12.018 1.00 89.00 212 PRO A CA 1
ATOM 1572 C C . PRO A 1 212 ? -12.918 3.965 12.542 1.00 89.00 212 PRO A C 1
ATOM 1574 O O . PRO A 1 212 ? -13.710 4.621 11.867 1.00 89.00 212 PRO A O 1
ATOM 1577 N N . GLY A 1 213 ? -12.495 4.383 13.736 1.00 85.75 213 GLY A N 1
ATOM 1578 C CA . GLY A 1 213 ? -12.800 5.713 14.269 1.00 85.75 213 GLY A CA 1
ATOM 1579 C C . GLY A 1 213 ? -11.890 6.808 13.707 1.00 85.75 213 GLY A C 1
ATOM 1580 O O . GLY A 1 213 ? -12.257 7.981 13.726 1.00 85.75 213 GLY A O 1
ATOM 1581 N N . ASP A 1 214 ? -10.729 6.425 13.173 1.00 81.94 214 ASP A N 1
ATOM 1582 C CA . ASP A 1 214 ? -9.756 7.337 12.574 1.00 81.94 214 ASP A CA 1
ATOM 1583 C C . ASP A 1 214 ? -10.237 7.875 11.214 1.00 81.94 214 ASP A C 1
ATOM 1585 O O . ASP A 1 214 ? -10.753 7.136 10.369 1.00 81.94 214 ASP A O 1
ATOM 1589 N N . SER A 1 215 ? -9.984 9.158 10.956 1.00 82.06 215 SER A N 1
ATOM 1590 C CA . SER A 1 215 ? -10.209 9.779 9.648 1.00 82.06 215 SER A CA 1
ATOM 1591 C C . SER A 1 215 ? -9.308 9.175 8.561 1.00 82.06 215 SER A C 1
ATOM 1593 O O . SER A 1 215 ? -8.222 8.659 8.837 1.00 82.06 215 SER A O 1
ATOM 1595 N N . THR A 1 216 ? -9.700 9.309 7.291 1.00 78.62 216 THR A N 1
ATOM 1596 C CA . THR A 1 216 ? -8.890 8.899 6.126 1.00 78.62 216 THR A CA 1
ATOM 1597 C C . THR A 1 216 ? -7.456 9.437 6.202 1.00 78.62 216 THR A C 1
ATOM 1599 O O . THR A 1 216 ? -6.490 8.707 5.992 1.00 78.62 216 THR A O 1
ATOM 1602 N N . SER A 1 217 ? -7.288 10.704 6.593 1.00 81.06 217 SER A N 1
ATOM 1603 C CA . SER A 1 217 ? -5.975 11.341 6.759 1.00 81.06 217 SER A CA 1
ATOM 1604 C C . SER A 1 217 ? -5.105 10.672 7.828 1.00 81.06 217 SER A C 1
ATOM 1606 O O . SER A 1 217 ? -3.886 10.559 7.655 1.00 81.06 217 SER A O 1
ATOM 1608 N N . GLU A 1 218 ? -5.712 10.236 8.933 1.00 82.44 218 GLU A N 1
ATOM 1609 C CA . GLU A 1 218 ? -5.027 9.523 10.014 1.00 82.44 218 GLU A CA 1
ATOM 1610 C C . GLU A 1 218 ? -4.634 8.114 9.578 1.00 82.44 218 GLU A C 1
ATOM 1612 O O . GLU A 1 218 ? -3.491 7.706 9.801 1.00 82.44 218 GLU A O 1
ATOM 1617 N N . ARG A 1 219 ? -5.522 7.410 8.866 1.00 80.25 219 ARG A N 1
ATOM 1618 C CA . ARG A 1 219 ? -5.213 6.096 8.288 1.00 80.25 219 ARG A CA 1
ATOM 1619 C C . ARG A 1 219 ? -4.074 6.175 7.270 1.00 80.25 219 ARG A C 1
ATOM 1621 O O . ARG A 1 219 ? -3.096 5.442 7.400 1.00 80.25 219 ARG A O 1
ATOM 1628 N N . ARG A 1 220 ? -4.097 7.153 6.356 1.00 85.38 220 ARG A N 1
ATOM 1629 C CA . ARG A 1 220 ? -2.996 7.400 5.402 1.00 85.38 220 ARG A CA 1
ATOM 1630 C C . ARG A 1 220 ? -1.680 7.699 6.101 1.00 85.38 220 ARG A C 1
ATOM 1632 O O . ARG A 1 220 ? -0.634 7.192 5.707 1.00 85.38 220 ARG A O 1
ATOM 1639 N N . ARG A 1 221 ? -1.700 8.517 7.159 1.00 86.94 221 ARG A N 1
ATOM 1640 C CA . ARG A 1 221 ? -0.495 8.789 7.961 1.00 86.94 221 ARG A CA 1
ATOM 1641 C C . ARG A 1 221 ? 0.066 7.506 8.574 1.00 86.94 221 ARG A C 1
ATOM 1643 O O . ARG A 1 221 ? 1.276 7.304 8.541 1.00 86.94 221 ARG A O 1
ATOM 1650 N N . ARG A 1 222 ? -0.794 6.631 9.092 1.00 83.81 222 ARG A N 1
ATOM 1651 C CA . ARG A 1 222 ? -0.383 5.356 9.685 1.00 83.81 222 ARG A CA 1
ATOM 1652 C C . ARG A 1 222 ? 0.191 4.391 8.653 1.00 83.81 222 ARG A C 1
ATOM 1654 O O . ARG A 1 222 ? 1.257 3.836 8.901 1.00 83.81 222 ARG A O 1
ATOM 1661 N N . ARG A 1 223 ? -0.440 4.268 7.482 1.00 85.31 223 ARG A N 1
ATOM 1662 C CA . ARG A 1 223 ? 0.084 3.461 6.370 1.00 85.31 223 ARG A CA 1
ATOM 1663 C C . ARG A 1 223 ? 1.487 3.910 5.965 1.00 85.31 223 ARG A C 1
ATOM 1665 O O . ARG A 1 223 ? 2.388 3.090 5.824 1.00 85.31 223 ARG A O 1
ATOM 1672 N N . VAL A 1 224 ? 1.718 5.221 5.883 1.00 90.25 224 VAL A N 1
ATOM 1673 C CA . VAL A 1 224 ? 3.061 5.768 5.634 1.00 90.25 224 VAL A CA 1
ATOM 1674 C C . VAL A 1 224 ? 4.044 5.400 6.750 1.00 90.25 224 VAL A C 1
ATOM 1676 O O . VAL A 1 224 ? 5.187 5.063 6.460 1.00 90.25 224 VAL A O 1
ATOM 1679 N N . HIS A 1 225 ? 3.631 5.430 8.020 1.00 89.19 225 HIS A N 1
ATOM 1680 C CA . HIS A 1 225 ? 4.491 4.996 9.125 1.00 89.19 225 HIS A CA 1
ATOM 1681 C C . HIS A 1 225 ? 4.858 3.508 9.047 1.00 89.19 225 HIS A C 1
ATO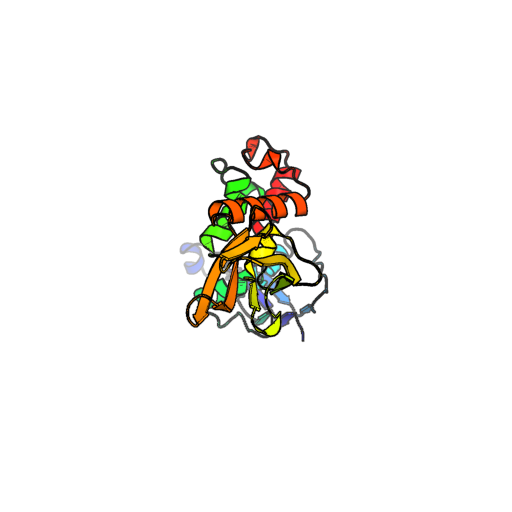M 1683 O O . HIS A 1 225 ? 6.014 3.176 9.292 1.00 89.19 225 HIS A O 1
ATOM 1689 N N . GLN A 1 226 ? 3.928 2.638 8.646 1.00 85.38 226 GLN A N 1
ATOM 1690 C CA . GLN A 1 226 ? 4.216 1.220 8.397 1.00 85.38 226 GLN A CA 1
ATOM 1691 C C . GLN A 1 226 ? 5.218 1.041 7.247 1.00 85.38 226 GLN A C 1
ATOM 1693 O O . GLN A 1 226 ? 6.163 0.271 7.369 1.00 85.38 226 GLN A O 1
ATOM 1698 N N . LEU A 1 227 ? 5.054 1.787 6.149 1.00 89.69 227 LEU A N 1
ATOM 1699 C CA . LEU A 1 227 ? 5.978 1.745 5.009 1.00 89.69 227 LEU A CA 1
ATOM 1700 C C . LEU A 1 227 ? 7.377 2.254 5.375 1.00 89.69 227 LEU A C 1
ATOM 1702 O O . LEU A 1 227 ? 8.368 1.706 4.900 1.00 89.69 227 LEU A O 1
ATOM 1706 N N . LEU A 1 228 ? 7.468 3.279 6.232 1.00 91.06 228 LEU A N 1
ATOM 1707 C CA . LEU A 1 228 ? 8.739 3.750 6.787 1.00 91.06 228 LEU A CA 1
ATOM 1708 C C . LEU A 1 228 ? 9.430 2.655 7.603 1.00 91.06 228 LEU A C 1
ATOM 1710 O O . LEU A 1 228 ? 10.613 2.395 7.384 1.00 91.06 228 LEU A O 1
ATOM 1714 N N . ASP A 1 229 ? 8.691 1.993 8.492 1.00 88.19 229 ASP A N 1
ATOM 1715 C CA . ASP A 1 229 ? 9.218 0.914 9.328 1.00 88.19 229 ASP A CA 1
ATOM 1716 C C . ASP A 1 229 ? 9.673 -0.291 8.486 1.00 88.19 229 ASP A C 1
ATOM 1718 O O . ASP A 1 229 ? 10.788 -0.783 8.659 1.00 88.19 229 ASP A O 1
ATOM 1722 N N . ALA A 1 230 ? 8.890 -0.674 7.471 1.00 86.31 230 ALA A N 1
ATOM 1723 C CA . ALA A 1 230 ? 9.203 -1.775 6.556 1.00 86.31 230 ALA A CA 1
ATOM 1724 C C . ALA A 1 230 ? 10.532 -1.587 5.802 1.00 86.31 230 ALA A C 1
ATOM 1726 O O . ALA A 1 230 ? 11.211 -2.561 5.476 1.00 86.31 230 ALA A O 1
ATOM 1727 N N . VAL A 1 231 ? 10.936 -0.338 5.540 1.00 91.06 231 VAL A N 1
ATOM 1728 C CA . VAL A 1 231 ? 12.240 -0.029 4.931 1.00 91.06 231 VAL A CA 1
ATOM 1729 C C . VAL A 1 231 ? 13.319 0.324 5.963 1.00 91.06 231 VAL A C 1
ATOM 1731 O O . VAL A 1 231 ? 14.456 0.613 5.592 1.00 91.06 231 VAL A O 1
ATOM 1734 N N . GLY A 1 232 ? 13.012 0.300 7.260 1.00 92.00 232 GLY A N 1
ATOM 1735 C CA . GLY A 1 232 ? 13.946 0.615 8.342 1.00 92.00 232 GLY A CA 1
ATOM 1736 C C . GLY A 1 232 ? 14.258 2.110 8.473 1.00 92.00 232 GLY A C 1
ATOM 1737 O O . GLY A 1 232 ? 15.419 2.484 8.684 1.00 92.00 232 GLY A O 1
ATOM 1738 N N . LEU A 1 233 ? 13.250 2.964 8.281 1.00 94.06 233 LEU A N 1
ATOM 1739 C CA . LEU A 1 233 ? 13.276 4.397 8.582 1.00 94.06 233 LEU A CA 1
ATOM 1740 C C . LEU A 1 233 ? 12.458 4.687 9.845 1.00 94.06 233 LEU A C 1
ATOM 1742 O O . LEU A 1 233 ? 11.418 4.084 10.087 1.00 94.06 233 LEU A O 1
ATOM 1746 N N . GLU A 1 234 ? 12.909 5.651 10.642 1.00 91.31 234 GLU A N 1
ATOM 1747 C CA . GLU A 1 234 ? 12.216 6.034 11.872 1.00 91.31 234 GLU A CA 1
ATOM 1748 C C . GLU A 1 234 ? 10.960 6.857 11.555 1.00 91.31 234 GLU A C 1
ATOM 1750 O O . GLU A 1 234 ? 10.970 7.744 10.696 1.00 91.31 234 GLU A O 1
ATOM 1755 N N . THR A 1 235 ? 9.884 6.649 12.316 1.00 85.38 235 THR A N 1
ATOM 1756 C CA . THR A 1 235 ? 8.620 7.393 12.154 1.00 85.38 235 THR A CA 1
ATOM 1757 C C . THR A 1 235 ? 8.790 8.906 12.327 1.00 85.38 235 THR A C 1
ATOM 1759 O O . THR A 1 235 ? 8.101 9.678 11.660 1.00 85.38 235 THR A O 1
ATOM 1762 N N . GLY A 1 236 ? 9.757 9.347 13.141 1.00 89.31 236 GLY A N 1
ATOM 1763 C CA . GLY A 1 236 ? 10.127 10.758 13.312 1.00 89.31 236 GLY A CA 1
ATOM 1764 C C . GLY A 1 236 ? 10.757 11.408 12.073 1.00 89.31 236 GLY A C 1
ATOM 1765 O O . GLY A 1 236 ? 10.951 12.622 12.043 1.00 89.31 236 GLY A O 1
ATOM 1766 N N . GLN A 1 237 ? 11.075 10.632 11.032 1.00 94.25 237 GLN A N 1
ATOM 1767 C CA . GLN A 1 237 ? 11.551 11.153 9.748 1.00 94.25 237 GLN A CA 1
ATOM 1768 C C . GLN A 1 237 ? 10.408 11.566 8.816 1.00 94.25 237 GLN A C 1
ATOM 1770 O O . GLN A 1 237 ? 10.678 12.127 7.760 1.00 94.25 237 GLN A O 1
ATOM 1775 N N . TYR A 1 238 ? 9.151 11.327 9.203 1.00 94.44 238 TYR A N 1
ATOM 1776 C CA . TYR A 1 238 ? 7.962 11.629 8.405 1.00 94.44 238 TYR A CA 1
ATOM 1777 C C . TYR A 1 238 ? 7.913 13.088 7.917 1.00 94.44 238 TYR A C 1
ATOM 1779 O O . TYR A 1 238 ? 7.660 13.338 6.740 1.00 94.44 238 TYR A O 1
ATOM 1787 N N . ASP A 1 239 ? 8.197 14.049 8.797 1.00 96.06 239 ASP A N 1
ATOM 1788 C CA . ASP A 1 239 ? 8.129 15.482 8.479 1.00 96.06 239 ASP A CA 1
ATOM 1789 C C . ASP A 1 239 ? 9.448 16.046 7.912 1.00 96.06 239 ASP A C 1
ATOM 1791 O O . ASP A 1 239 ? 9.530 17.235 7.612 1.00 96.06 239 ASP A O 1
ATOM 1795 N N . ARG A 1 240 ? 10.481 15.207 7.737 1.00 95.94 240 ARG A N 1
ATOM 1796 C CA . ARG A 1 240 ? 11.767 15.635 7.168 1.00 95.94 240 ARG A CA 1
ATOM 1797 C C . ARG A 1 240 ? 11.681 15.808 5.659 1.00 95.94 240 ARG A C 1
ATOM 1799 O O . ARG A 1 240 ? 10.911 15.131 4.980 1.00 95.94 240 ARG A O 1
ATOM 1806 N N . TYR A 1 241 ? 12.544 16.653 5.124 1.00 95.38 241 TYR A N 1
ATOM 1807 C CA . TYR A 1 241 ? 12.750 16.846 3.697 1.00 95.38 241 TYR A CA 1
ATOM 1808 C C . TYR A 1 241 ? 13.900 15.979 3.170 1.00 95.38 241 TYR A C 1
ATOM 1810 O O . TYR A 1 241 ? 14.803 15.606 3.927 1.00 95.38 241 TYR A O 1
ATOM 1818 N N . PRO A 1 242 ? 13.950 15.704 1.850 1.00 92.81 242 PRO A N 1
ATOM 1819 C CA . PRO A 1 242 ? 15.000 14.887 1.252 1.00 92.81 242 PRO A CA 1
ATOM 1820 C C . PRO A 1 242 ? 16.418 15.341 1.609 1.00 92.81 242 PRO A C 1
ATOM 1822 O O . PRO A 1 242 ? 17.288 14.504 1.825 1.00 92.81 242 PRO A O 1
ATOM 1825 N N . HIS A 1 243 ? 16.672 16.649 1.717 1.00 92.00 243 HIS A N 1
ATOM 1826 C CA . HIS A 1 243 ? 18.000 17.177 2.039 1.00 92.00 243 HIS A CA 1
ATOM 1827 C C . HIS A 1 243 ? 18.465 16.872 3.477 1.00 92.00 243 HIS A C 1
ATOM 1829 O O . HIS A 1 243 ? 19.669 16.880 3.725 1.00 92.00 243 HIS A O 1
ATOM 1835 N N . GLU A 1 244 ? 17.548 16.531 4.386 1.00 94.44 244 GLU A N 1
ATOM 1836 C CA . GLU A 1 244 ? 17.808 16.196 5.797 1.00 94.44 244 GLU A CA 1
ATOM 1837 C C . GLU A 1 244 ? 18.088 14.698 6.025 1.00 94.44 244 GLU A C 1
ATOM 1839 O O . GLU A 1 244 ? 18.231 14.235 7.160 1.00 94.44 244 GLU A O 1
ATOM 1844 N N . LEU A 1 245 ? 18.146 13.920 4.943 1.00 92.50 245 LEU A N 1
ATOM 1845 C CA . LEU A 1 245 ? 18.391 12.483 4.953 1.00 92.50 245 LEU A CA 1
ATOM 1846 C C . LEU A 1 245 ? 19.758 12.133 4.353 1.00 92.50 245 LEU A C 1
ATOM 1848 O O . LEU A 1 245 ? 20.246 12.801 3.432 1.00 92.50 245 LEU A O 1
ATOM 1852 N N . SER A 1 246 ? 20.343 11.022 4.806 1.00 93.31 246 SER A N 1
ATOM 1853 C CA . SER A 1 246 ? 21.506 10.408 4.154 1.00 93.31 246 SER A CA 1
ATOM 1854 C C . SER A 1 246 ? 21.132 9.798 2.798 1.00 93.31 246 SER A C 1
ATOM 1856 O O . SER A 1 246 ? 19.972 9.464 2.564 1.00 93.31 246 SER A O 1
ATOM 1858 N N . GLY A 1 247 ? 22.104 9.592 1.902 1.00 89.31 247 GLY A N 1
ATOM 1859 C CA . GLY A 1 247 ? 21.840 8.991 0.584 1.00 89.31 247 GLY A CA 1
ATOM 1860 C C . GLY A 1 247 ? 21.105 7.644 0.668 1.00 89.31 247 GLY A C 1
ATOM 1861 O O . GLY A 1 247 ? 20.092 7.452 0.003 1.00 89.31 247 GLY A O 1
ATOM 1862 N N . GLY A 1 248 ? 21.536 6.753 1.568 1.00 90.12 248 GLY A N 1
ATOM 1863 C CA . GLY A 1 248 ? 20.872 5.461 1.784 1.00 90.12 248 GLY A CA 1
ATOM 1864 C C . GLY A 1 248 ? 19.487 5.569 2.434 1.00 90.12 248 GLY A C 1
ATOM 1865 O O . GLY A 1 248 ? 18.610 4.756 2.161 1.00 90.12 248 GLY A O 1
ATOM 1866 N N . GLN A 1 249 ? 19.240 6.575 3.282 1.00 93.25 249 GLN A N 1
ATOM 1867 C CA . GLN A 1 249 ? 17.887 6.833 3.797 1.00 93.25 249 GLN A CA 1
ATOM 1868 C C . GLN A 1 249 ? 16.953 7.281 2.682 1.00 93.25 249 GLN A C 1
ATOM 1870 O O . GLN A 1 249 ? 15.833 6.797 2.578 1.00 93.25 249 GLN A O 1
ATOM 1875 N N . ARG A 1 250 ? 17.424 8.167 1.812 1.00 91.69 250 ARG A N 1
ATOM 1876 C CA . ARG A 1 250 ? 16.611 8.637 0.704 1.00 91.69 250 ARG A CA 1
ATOM 1877 C C . ARG A 1 250 ? 16.328 7.537 -0.336 1.00 91.69 250 ARG A C 1
ATOM 1879 O O . ARG A 1 250 ? 15.221 7.479 -0.860 1.00 91.69 250 ARG A O 1
ATOM 1886 N N . GLN A 1 251 ? 17.267 6.615 -0.572 1.00 90.81 251 GLN A N 1
ATOM 1887 C CA . GLN A 1 251 ? 17.009 5.420 -1.388 1.00 90.81 251 GLN A CA 1
ATOM 1888 C C . GLN A 1 251 ? 15.859 4.588 -0.805 1.00 90.81 251 GLN A C 1
ATOM 1890 O O . GLN A 1 251 ? 14.965 4.173 -1.537 1.00 90.81 251 GLN A O 1
ATOM 1895 N N . ARG A 1 252 ? 15.845 4.405 0.520 1.00 92.69 252 ARG A N 1
ATOM 1896 C CA . ARG A 1 252 ? 14.761 3.713 1.227 1.00 92.69 252 ARG A CA 1
ATOM 1897 C C . ARG A 1 252 ? 13.418 4.430 1.125 1.00 92.69 252 ARG A C 1
ATOM 1899 O O . ARG A 1 252 ? 12.410 3.754 0.988 1.00 92.69 252 ARG A O 1
ATOM 1906 N N . VAL A 1 253 ? 13.395 5.765 1.099 1.00 92.69 253 VAL A N 1
ATOM 1907 C CA . VAL A 1 253 ? 12.167 6.528 0.799 1.00 92.69 253 VAL A CA 1
ATOM 1908 C C . VAL A 1 253 ? 11.644 6.194 -0.601 1.00 92.69 253 VAL A C 1
ATOM 1910 O O . VAL A 1 253 ? 10.448 5.975 -0.764 1.00 92.69 253 VAL A O 1
ATOM 1913 N N . GLY A 1 254 ? 12.527 6.091 -1.599 1.00 90.38 254 GLY A N 1
ATOM 1914 C CA . GLY A 1 254 ? 12.148 5.662 -2.949 1.00 90.38 254 GLY A CA 1
ATOM 1915 C C . GLY A 1 254 ? 11.566 4.245 -2.992 1.00 90.38 254 GLY A C 1
ATOM 1916 O O . GLY A 1 254 ? 10.582 4.013 -3.688 1.00 90.38 254 GLY A O 1
ATOM 1917 N N . ILE A 1 255 ? 12.129 3.318 -2.208 1.00 89.88 255 ILE A N 1
ATOM 1918 C CA . ILE A 1 255 ? 11.602 1.952 -2.056 1.00 89.88 255 ILE A CA 1
ATOM 1919 C C . ILE A 1 255 ? 10.228 1.978 -1.375 1.00 89.88 255 ILE A C 1
ATOM 1921 O O . ILE A 1 255 ? 9.288 1.394 -1.897 1.00 89.88 255 ILE A O 1
ATOM 1925 N N . ALA A 1 256 ? 10.083 2.694 -0.257 1.00 90.62 256 ALA A N 1
ATOM 1926 C CA . ALA A 1 256 ? 8.815 2.812 0.466 1.00 90.62 256 ALA A CA 1
ATOM 1927 C C . ALA A 1 256 ? 7.703 3.410 -0.406 1.00 90.62 256 ALA A C 1
ATOM 1929 O O . ALA A 1 256 ? 6.568 2.954 -0.347 1.00 90.62 256 ALA A O 1
ATOM 1930 N N . ARG A 1 257 ? 8.035 4.397 -1.249 1.00 89.69 257 ARG A N 1
ATOM 1931 C CA . ARG A 1 257 ? 7.105 4.970 -2.232 1.00 89.69 257 ARG A CA 1
ATOM 1932 C C . ARG A 1 257 ? 6.674 3.943 -3.282 1.00 89.69 257 ARG A C 1
ATOM 1934 O O . ARG A 1 257 ? 5.509 3.933 -3.649 1.00 89.69 257 ARG A O 1
ATOM 1941 N N . ALA A 1 258 ? 7.586 3.091 -3.754 1.00 87.06 258 ALA A N 1
ATOM 1942 C CA . ALA A 1 258 ? 7.248 2.021 -4.694 1.00 87.06 258 ALA A CA 1
ATOM 1943 C C . ALA A 1 258 ? 6.375 0.931 -4.047 1.00 87.06 258 ALA A C 1
ATOM 1945 O O . ALA A 1 258 ? 5.486 0.415 -4.702 1.00 87.06 258 ALA A O 1
ATOM 1946 N N . LEU A 1 259 ? 6.593 0.624 -2.763 1.00 84.88 259 LEU A N 1
ATOM 1947 C CA . LEU A 1 259 ? 5.790 -0.334 -1.984 1.00 84.88 259 LEU A CA 1
ATOM 1948 C C . LEU A 1 259 ? 4.430 0.217 -1.526 1.00 84.88 259 LEU A C 1
ATOM 1950 O O . LEU A 1 259 ? 3.651 -0.506 -0.908 1.00 84.88 259 LEU A O 1
ATOM 1954 N N . ALA A 1 260 ? 4.170 1.507 -1.742 1.00 84.50 260 ALA A N 1
ATOM 1955 C CA . ALA A 1 260 ? 2.900 2.119 -1.377 1.00 84.50 260 ALA A CA 1
ATOM 1956 C C . ALA A 1 260 ? 1.765 1.732 -2.337 1.00 84.50 260 ALA A C 1
ATOM 1958 O O . ALA A 1 260 ? 0.610 1.885 -1.953 1.00 84.50 260 ALA A O 1
ATOM 1959 N N . VAL A 1 261 ? 2.105 1.284 -3.552 1.00 77.12 261 VAL A N 1
ATOM 1960 C CA . VAL A 1 261 ? 1.180 0.834 -4.602 1.00 77.12 261 VAL A CA 1
ATOM 1961 C C . VAL A 1 261 ? 0.988 -0.666 -4.527 1.00 77.12 261 VAL A C 1
ATOM 1963 O O . VAL A 1 261 ? -0.190 -1.074 -4.573 1.00 77.12 261 VAL A O 1
#

InterPro domains:
  IPR003439 ABC transporter-like, ATP-binding domain [PF00005] (35-260)
  IPR003439 ABC transporter-like, ATP-binding domain [PS50893] (4-254)
  IPR003593 AAA+ ATPase domain [SM00382] (43-200)
  IPR027417 P-loop containing nucleoside triphosphate hydrolase [G3DSA:3.40.50.300] (2-164)
  IPR027417 P-loop containing nucleoside triphosphate hydrolase [G3DSA:3.40.50.300] (180-261)
  IPR027417 P-loop containing nucleoside triphosphate hydrolase [SSF52540] (3-260)
  IPR050319 ABC Transporter ATP-Binding [PTHR43776] (2-261)